Protein AF-A0A2M6YVB2-F1 (afdb_monomer_lite)

Sequence (235 aa):
MTTPPFSLNIFKQLEIFQDIKRLDKQFDLMLIDWKNGAYKKQGLANGVNINYPTWEIEKKILLWTSRHHKHLGSPITTSHLYIGNADFLKDVHVSQTELAFTGSENILKNLVARGLATWDKGALITQQGLAYGLIIDVLYKLEKDGSIKKGKTKYRDEKLTKKRFTFIGYEFIYCTGLLVIFLSLLLLGFSVYKSLDLKINFPFWFLYIRYAVAAVSFLPVVLFGIGTCLIKSKK

Foldseek 3Di:
DPPQPDDDDPVRLVVLVVVLVVLVVVLVVQQVVCVVPVCVPPPPPPQDLSQHDLVVLLLLVLLLVLVPDDQQPHFDAVVLLDLPNVVSCVSSVHHSVNCSNNPSVNNQVVCVVVVQAPDDNHTRGDPNSSSSSVSSVVVVVVVPPCVPPPPPPCVPVVVPPPPPPPPPVVVVVVVLVVVVVVVVVVVVVVVVVVVVVPDDDDPPVVVVVVVVVVCNVCVVVVVVVVVVVVVVVVD

Radius of gyration: 31.16 Å; chains: 1; bounding box: 59×39×94 Å

Structure (mmCIF, N/CA/C/O backbone):
data_AF-A0A2M6YVB2-F1
#
_entry.id   AF-A0A2M6YVB2-F1
#
loop_
_atom_site.group_PDB
_atom_site.id
_atom_site.type_symbol
_atom_site.label_atom_id
_atom_site.label_alt_id
_atom_site.label_comp_id
_atom_site.label_asym_id
_atom_site.label_entity_id
_atom_site.label_seq_id
_atom_site.pdbx_PDB_ins_code
_atom_site.Cartn_x
_atom_site.Cartn_y
_atom_site.Cartn_z
_atom_site.occupancy
_atom_site.B_iso_or_equiv
_atom_site.auth_seq_id
_atom_site.auth_comp_id
_atom_site.auth_asym_id
_atom_site.auth_atom_id
_atom_site.pdbx_PDB_model_num
ATOM 1 N N . MET A 1 1 ? -14.124 12.559 -18.249 1.00 36.84 1 MET A N 1
ATOM 2 C CA . MET A 1 1 ? -13.537 11.408 -17.533 1.00 36.84 1 MET A CA 1
ATOM 3 C C . MET A 1 1 ? -13.913 10.166 -18.316 1.00 36.84 1 MET A C 1
ATOM 5 O O . MET A 1 1 ? -15.094 9.858 -18.379 1.00 36.84 1 MET A O 1
ATOM 9 N N . THR A 1 2 ? -12.954 9.533 -18.988 1.00 33.81 2 THR A N 1
ATOM 10 C CA . THR A 1 2 ? -13.147 8.221 -19.615 1.00 33.81 2 THR A CA 1
ATOM 11 C C . THR A 1 2 ? -13.327 7.200 -18.501 1.00 33.81 2 THR A C 1
ATOM 13 O O . THR A 1 2 ? -12.509 7.120 -17.585 1.00 33.81 2 THR A O 1
ATOM 16 N N . THR A 1 3 ? -14.457 6.508 -18.519 1.00 44.41 3 THR A N 1
ATOM 17 C CA . THR A 1 3 ? -14.796 5.430 -17.595 1.00 44.41 3 THR A CA 1
ATOM 18 C C . THR A 1 3 ? -13.657 4.405 -17.582 1.00 44.41 3 THR A C 1
ATOM 20 O O . THR A 1 3 ? -13.179 4.042 -18.660 1.00 44.41 3 THR A O 1
ATOM 23 N N . PRO A 1 4 ? -13.199 3.933 -16.407 1.00 51.19 4 PRO A N 1
ATOM 24 C CA . PRO A 1 4 ? -12.259 2.820 -16.358 1.00 51.19 4 PRO A CA 1
ATOM 25 C C . PRO A 1 4 ? -12.802 1.625 -17.153 1.00 51.19 4 PRO A C 1
ATOM 27 O O . PRO A 1 4 ? -14.022 1.468 -17.256 1.00 51.19 4 PRO A O 1
ATOM 30 N N . PRO A 1 5 ? -11.930 0.760 -17.701 1.00 50.22 5 PRO A N 1
ATOM 31 C CA . PRO A 1 5 ? -12.324 -0.248 -18.686 1.00 50.22 5 PRO A CA 1
ATOM 32 C C . PRO A 1 5 ? -13.204 -1.369 -18.104 1.00 50.22 5 PRO A C 1
ATOM 34 O O . PRO A 1 5 ? -13.614 -2.271 -18.827 1.00 50.22 5 PRO A O 1
ATOM 37 N N . PHE A 1 6 ? -13.503 -1.325 -16.804 1.00 65.75 6 PHE A N 1
ATOM 38 C CA . PHE A 1 6 ? -14.410 -2.232 -16.115 1.00 65.75 6 PHE A CA 1
ATOM 39 C C . PHE A 1 6 ? -15.106 -1.503 -14.955 1.00 65.75 6 PHE A C 1
ATOM 41 O O . PHE A 1 6 ? -14.507 -0.671 -14.269 1.00 65.75 6 PHE A O 1
ATOM 48 N N . SER A 1 7 ? -16.378 -1.826 -14.719 1.00 71.44 7 SER A N 1
ATOM 49 C CA . SER A 1 7 ? -17.133 -1.349 -13.561 1.00 71.44 7 SER A CA 1
ATOM 50 C C . SER A 1 7 ? -16.977 -2.329 -12.395 1.00 71.44 7 SER A C 1
ATOM 52 O O . SER A 1 7 ? -17.149 -3.538 -12.539 1.00 71.44 7 SER A O 1
ATOM 54 N N . LEU A 1 8 ? -16.625 -1.816 -11.216 1.00 80.31 8 LEU A N 1
ATOM 55 C CA . LEU A 1 8 ? -16.608 -2.604 -9.983 1.00 80.31 8 LEU A CA 1
ATOM 56 C C . LEU A 1 8 ? -17.972 -2.497 -9.307 1.00 80.31 8 LEU A C 1
ATOM 58 O O . LEU A 1 8 ? -18.477 -1.389 -9.122 1.00 80.31 8 LEU A O 1
ATOM 62 N N . ASN A 1 9 ? -18.545 -3.623 -8.881 1.00 87.94 9 ASN A N 1
ATOM 63 C CA . ASN A 1 9 ? -19.745 -3.588 -8.048 1.00 87.94 9 ASN A CA 1
ATOM 64 C C . ASN A 1 9 ? -19.433 -2.978 -6.665 1.00 87.94 9 ASN A C 1
ATOM 66 O O . ASN A 1 9 ? -18.291 -3.006 -6.202 1.00 87.94 9 ASN A O 1
ATOM 70 N N . ILE A 1 10 ? -20.447 -2.430 -5.992 1.00 85.56 10 ILE A N 1
ATOM 71 C CA . ILE A 1 10 ? -20.258 -1.696 -4.730 1.00 85.56 10 ILE A CA 1
ATOM 72 C C . ILE A 1 10 ? -19.621 -2.548 -3.622 1.00 85.56 10 ILE A C 1
ATOM 74 O O . ILE A 1 10 ? -18.799 -2.051 -2.856 1.00 85.56 10 ILE A O 1
ATOM 78 N N . PHE A 1 11 ? -19.933 -3.845 -3.568 1.00 88.00 11 PHE A N 1
ATOM 79 C CA . PHE A 1 11 ? -19.354 -4.761 -2.585 1.00 88.00 11 PHE A CA 1
ATOM 80 C C . PHE A 1 11 ? -17.854 -4.952 -2.802 1.00 88.00 11 PHE A C 1
ATOM 82 O O . PHE A 1 11 ? -17.084 -4.893 -1.846 1.00 88.00 11 PHE A O 1
ATOM 89 N N . LYS A 1 12 ? -17.420 -5.091 -4.057 1.00 88.50 12 LYS A N 1
ATOM 90 C CA . LYS A 1 12 ? -16.007 -5.223 -4.405 1.00 88.50 12 LYS A CA 1
ATOM 91 C C . LYS A 1 12 ? -15.249 -3.928 -4.143 1.00 88.50 12 LYS A C 1
ATOM 93 O O . LYS A 1 12 ? -14.122 -3.973 -3.660 1.00 88.50 12 LYS A O 1
ATOM 98 N N . GLN A 1 13 ? -15.872 -2.777 -4.399 1.00 87.12 13 GLN A N 1
ATOM 99 C CA . GLN A 1 13 ? -15.296 -1.482 -4.031 1.00 87.12 13 GLN A CA 1
ATOM 100 C C . GLN A 1 13 ? -15.087 -1.372 -2.511 1.00 87.12 13 GLN A C 1
ATOM 102 O O . GLN A 1 13 ? -14.023 -0.941 -2.073 1.00 87.12 13 GLN A O 1
ATOM 107 N N . LEU A 1 14 ? -16.069 -1.800 -1.707 1.00 85.69 14 LEU A N 1
ATOM 108 C CA . LEU A 1 14 ? -15.978 -1.810 -0.242 1.00 85.69 14 LEU A CA 1
ATOM 109 C C . LEU A 1 14 ? -14.898 -2.767 0.275 1.00 85.69 14 LEU A C 1
ATOM 111 O O . LEU A 1 14 ? -14.157 -2.399 1.184 1.00 85.69 14 LEU A O 1
ATOM 115 N N . GLU A 1 15 ? -14.789 -3.961 -0.304 1.00 90.69 15 GLU A N 1
ATOM 116 C CA . GLU A 1 15 ? -13.751 -4.944 0.029 1.00 90.69 15 GLU A CA 1
ATOM 117 C C . GLU A 1 15 ? -12.350 -4.362 -0.207 1.00 90.69 15 GLU A C 1
ATOM 119 O O . GLU A 1 15 ? -11.524 -4.322 0.706 1.00 90.69 15 GLU A O 1
ATOM 124 N N . ILE A 1 16 ? -12.113 -3.819 -1.405 1.00 93.12 16 ILE A N 1
ATOM 125 C CA . ILE A 1 16 ? -10.841 -3.186 -1.772 1.00 93.12 16 ILE A CA 1
ATOM 126 C C . ILE A 1 16 ? -10.553 -1.990 -0.860 1.00 93.12 16 ILE A C 1
ATOM 128 O O . ILE A 1 16 ? -9.430 -1.823 -0.388 1.00 93.12 16 ILE A O 1
ATOM 132 N N . PHE A 1 17 ? -11.561 -1.169 -0.559 1.00 91.75 17 PHE A N 1
ATOM 133 C CA . PHE A 1 17 ? -11.415 -0.040 0.356 1.00 91.75 17 PHE A CA 1
ATOM 134 C C .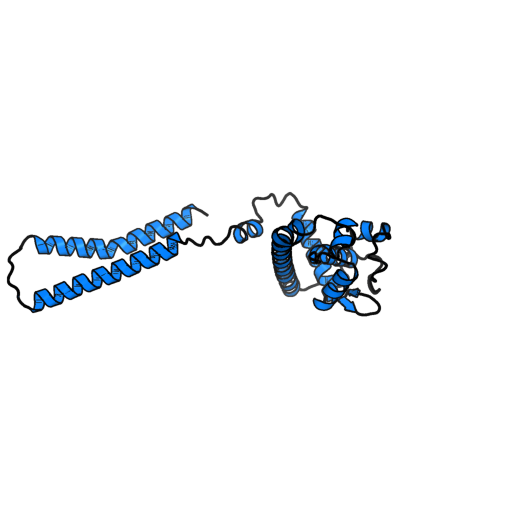 PHE A 1 17 ? -10.980 -0.479 1.762 1.00 91.75 17 PHE A C 1
ATOM 136 O O . PHE A 1 17 ? -10.063 0.112 2.339 1.00 91.75 17 PHE A O 1
ATOM 143 N N . GLN A 1 18 ? -11.617 -1.510 2.323 1.00 91.12 18 GLN A N 1
ATOM 144 C CA . GLN A 1 18 ? -11.243 -2.050 3.631 1.00 91.12 18 GLN A CA 1
ATOM 145 C C . GLN A 1 18 ? -9.812 -2.584 3.622 1.00 91.12 18 GLN A C 1
ATOM 147 O O . GLN A 1 18 ? -9.067 -2.348 4.577 1.00 91.12 18 GLN A O 1
ATOM 152 N N . ASP A 1 19 ? -9.415 -3.249 2.539 1.00 93.56 19 ASP A N 1
ATOM 153 C CA . ASP A 1 19 ? -8.070 -3.784 2.411 1.00 93.56 19 ASP A CA 1
ATOM 154 C C . ASP A 1 19 ? -7.014 -2.679 2.288 1.00 93.56 19 ASP A C 1
ATOM 156 O O . ASP A 1 19 ? -6.028 -2.692 3.022 1.00 93.56 19 ASP A O 1
ATOM 160 N N . ILE A 1 20 ? -7.264 -1.640 1.483 1.00 92.38 20 ILE A N 1
ATOM 161 C CA . ILE A 1 20 ? -6.406 -0.445 1.420 1.00 92.38 20 ILE A CA 1
ATOM 162 C C . ILE A 1 20 ? -6.235 0.164 2.817 1.00 92.38 20 ILE A C 1
ATOM 164 O O . ILE A 1 20 ? -5.114 0.457 3.227 1.00 92.38 20 ILE A O 1
ATOM 168 N N . LYS A 1 21 ? -7.315 0.295 3.601 1.00 89.81 21 LYS A N 1
ATOM 169 C CA . LYS A 1 21 ? -7.232 0.818 4.977 1.00 89.81 21 LYS A CA 1
ATOM 170 C C . LYS A 1 21 ? -6.436 -0.084 5.916 1.00 89.81 21 LYS A C 1
ATOM 172 O O . LYS A 1 21 ? -5.752 0.419 6.809 1.00 89.81 21 LYS A O 1
ATOM 177 N N . ARG A 1 22 ? -6.520 -1.402 5.742 1.00 91.56 22 ARG A N 1
ATOM 178 C CA . ARG A 1 22 ? -5.706 -2.364 6.492 1.00 91.56 22 ARG A CA 1
ATOM 179 C C . ARG A 1 22 ? -4.225 -2.200 6.150 1.00 91.56 22 ARG A C 1
ATOM 181 O O . ARG A 1 22 ? -3.410 -2.151 7.070 1.00 91.56 22 ARG A O 1
ATOM 188 N N . LEU A 1 23 ? -3.897 -2.075 4.866 1.00 92.12 23 LEU A N 1
ATOM 189 C CA . LEU A 1 23 ? -2.532 -1.888 4.375 1.00 92.12 23 LEU A CA 1
ATOM 190 C C . LEU A 1 23 ? -1.939 -0.542 4.803 1.00 92.12 23 LEU A C 1
ATOM 192 O O . LEU A 1 23 ? -0.809 -0.516 5.280 1.00 92.12 23 LEU A O 1
ATOM 196 N N . ASP A 1 24 ? -2.715 0.543 4.749 1.00 88.44 24 ASP A N 1
ATOM 197 C CA . ASP A 1 24 ? -2.303 1.854 5.269 1.00 88.44 24 ASP A CA 1
ATOM 198 C C . ASP A 1 24 ? -1.949 1.768 6.761 1.00 88.44 24 ASP A C 1
ATOM 200 O O . ASP A 1 24 ? -0.897 2.239 7.184 1.00 88.44 24 ASP A O 1
ATOM 204 N N . LYS A 1 25 ? -2.776 1.086 7.565 1.00 86.88 25 LYS A N 1
ATOM 205 C CA . LYS A 1 25 ? -2.489 0.890 8.992 1.00 86.88 25 LYS A CA 1
ATOM 206 C C . LYS A 1 25 ? -1.209 0.078 9.217 1.00 86.88 25 LYS A C 1
ATOM 208 O O . LYS A 1 25 ? -0.455 0.378 10.139 1.00 86.88 25 LYS A O 1
ATOM 213 N N . GLN A 1 26 ? -0.982 -0.972 8.428 1.00 86.75 26 GLN A N 1
ATOM 214 C CA . GLN A 1 26 ? 0.246 -1.767 8.515 1.00 86.75 26 GLN A CA 1
ATOM 215 C C . GLN A 1 26 ? 1.472 -0.929 8.147 1.00 86.75 26 GLN A C 1
ATOM 217 O O . GLN A 1 26 ? 2.462 -0.958 8.873 1.00 86.75 26 GLN A O 1
ATOM 222 N N . PHE A 1 27 ? 1.380 -0.143 7.074 1.00 87.94 27 PHE A N 1
ATOM 223 C CA . PHE A 1 27 ? 2.422 0.789 6.660 1.00 87.94 27 PHE A CA 1
ATOM 224 C C . PHE A 1 27 ? 2.753 1.799 7.762 1.00 87.94 27 PHE A C 1
ATOM 226 O O . PHE A 1 27 ? 3.924 1.959 8.096 1.00 87.94 27 PHE A O 1
ATOM 233 N N . ASP A 1 28 ? 1.743 2.416 8.382 1.00 84.06 28 ASP A N 1
ATOM 234 C CA . ASP A 1 28 ? 1.939 3.386 9.465 1.00 84.06 28 ASP A CA 1
ATOM 235 C C . ASP A 1 28 ? 2.687 2.766 10.657 1.00 84.06 28 ASP A C 1
ATOM 237 O O . ASP A 1 28 ? 3.607 3.378 11.203 1.00 84.06 28 ASP A O 1
ATOM 241 N N . LEU A 1 29 ? 2.334 1.534 11.041 1.00 83.31 29 LEU A N 1
ATOM 242 C CA . LEU A 1 29 ? 3.022 0.803 12.109 1.00 83.31 29 LEU A CA 1
ATOM 243 C C . LEU A 1 29 ? 4.479 0.505 11.739 1.00 83.31 29 LEU A C 1
ATOM 245 O O . LEU A 1 29 ? 5.379 0.821 12.515 1.00 83.31 29 LEU A O 1
ATOM 249 N N . MET A 1 30 ? 4.724 -0.014 10.533 1.00 81.25 30 MET A N 1
ATOM 250 C CA . MET A 1 30 ? 6.085 -0.288 10.063 1.00 81.25 30 MET A CA 1
ATOM 251 C C . MET A 1 30 ? 6.927 0.989 9.971 1.00 81.25 30 MET A C 1
ATOM 253 O O . MET A 1 30 ? 8.117 0.965 10.268 1.00 81.25 30 MET A O 1
ATOM 257 N N . LEU A 1 31 ? 6.323 2.116 9.589 1.00 81.25 31 LEU A N 1
ATOM 258 C CA . LEU A 1 31 ? 7.003 3.405 9.521 1.00 81.25 31 LEU A CA 1
ATOM 259 C C . LEU A 1 31 ? 7.390 3.915 10.916 1.00 81.25 31 LEU A C 1
ATOM 261 O O . LEU A 1 31 ? 8.474 4.475 11.082 1.00 81.25 31 LEU A O 1
ATOM 265 N N . ILE A 1 32 ? 6.529 3.725 11.921 1.00 80.25 32 ILE A N 1
ATOM 266 C CA . ILE A 1 32 ? 6.836 4.040 13.324 1.00 80.25 32 ILE A CA 1
ATOM 267 C C . ILE A 1 32 ? 8.012 3.186 13.806 1.00 80.25 32 ILE A C 1
ATOM 269 O O . ILE A 1 32 ? 8.976 3.729 14.350 1.00 80.25 32 ILE A O 1
ATOM 273 N N . ASP A 1 33 ? 7.964 1.877 13.565 1.00 75.06 33 ASP A N 1
ATOM 274 C CA . ASP A 1 33 ? 9.019 0.946 13.971 1.00 75.06 33 ASP A CA 1
ATOM 275 C C . ASP A 1 33 ? 10.350 1.268 13.279 1.00 75.06 33 ASP A C 1
ATOM 277 O O . ASP A 1 33 ? 11.396 1.335 13.928 1.00 75.06 33 ASP A O 1
ATOM 281 N N . TRP A 1 34 ? 10.310 1.579 11.981 1.00 74.44 34 TRP A N 1
ATOM 282 C CA . TRP A 1 34 ? 11.474 2.001 11.203 1.00 74.44 34 TRP A CA 1
ATOM 283 C C . TRP A 1 34 ? 12.096 3.295 11.749 1.00 74.44 34 TRP A C 1
ATOM 285 O O . TRP A 1 34 ? 13.309 3.354 11.973 1.00 74.44 34 TRP A O 1
ATOM 295 N N . LYS A 1 35 ? 11.277 4.315 12.044 1.00 73.25 35 LYS A N 1
ATOM 296 C CA . LYS A 1 35 ? 11.743 5.583 12.635 1.00 73.25 35 LYS A CA 1
ATOM 297 C C . LYS A 1 35 ? 12.357 5.379 14.021 1.00 73.25 35 LYS A C 1
ATOM 299 O O . LYS A 1 35 ? 13.349 6.027 14.352 1.00 73.25 35 LYS A O 1
ATOM 304 N N . ASN A 1 36 ? 11.786 4.482 14.822 1.00 70.88 36 ASN A N 1
ATOM 305 C CA . ASN A 1 36 ? 12.237 4.226 16.187 1.00 70.88 36 ASN A CA 1
ATOM 306 C C . ASN A 1 36 ? 13.488 3.333 16.254 1.00 70.88 36 ASN A C 1
ATOM 308 O O . ASN A 1 36 ? 14.312 3.525 17.150 1.00 70.88 36 ASN A O 1
ATOM 312 N N . GLY A 1 37 ? 13.640 2.375 15.333 1.00 64.56 37 GLY A N 1
ATOM 313 C CA . GLY A 1 37 ? 14.688 1.350 15.373 1.00 64.56 37 GLY A CA 1
ATOM 314 C C . GLY A 1 37 ? 15.812 1.514 14.344 1.00 64.56 37 GLY A C 1
ATOM 315 O O . GLY A 1 37 ? 16.984 1.429 14.711 1.00 64.56 37 GLY A O 1
ATOM 316 N N . ALA A 1 38 ? 15.478 1.745 13.071 1.00 55.53 38 ALA A N 1
ATOM 317 C CA . ALA A 1 38 ? 16.438 1.723 11.962 1.00 55.53 38 ALA A CA 1
ATOM 318 C C . ALA A 1 38 ? 17.139 3.076 11.762 1.00 55.53 38 ALA A C 1
ATOM 320 O O . ALA A 1 38 ? 18.359 3.129 11.611 1.00 55.53 38 ALA A O 1
ATOM 321 N N . TYR A 1 39 ? 16.392 4.182 11.862 1.00 55.12 39 TYR A N 1
ATOM 322 C CA . TYR A 1 39 ? 16.938 5.529 11.641 1.00 55.12 39 TYR A CA 1
ATOM 323 C C . TYR A 1 39 ? 17.981 5.941 12.696 1.00 55.12 39 TYR A C 1
ATOM 325 O O . TYR A 1 39 ? 18.934 6.653 12.393 1.00 55.12 39 TYR A O 1
ATOM 333 N N . LYS A 1 40 ? 17.836 5.460 13.940 1.00 51.09 40 LYS A N 1
ATOM 334 C CA . LYS A 1 40 ? 18.743 5.792 15.054 1.00 51.09 40 LYS A CA 1
ATOM 335 C C . LYS A 1 40 ? 20.067 5.022 15.053 1.00 51.09 40 LYS A C 1
ATOM 337 O O . LYS A 1 40 ? 21.005 5.484 15.692 1.00 51.09 40 LYS A O 1
ATOM 342 N N . LYS A 1 41 ? 20.153 3.856 14.399 1.00 53.22 41 LYS A N 1
ATOM 343 C CA . LYS A 1 41 ? 21.312 2.951 14.536 1.00 53.22 41 LYS A CA 1
ATOM 344 C C . LYS A 1 41 ? 22.349 3.040 13.414 1.00 53.22 41 LYS A C 1
ATOM 346 O O . LYS A 1 41 ? 23.465 2.592 13.636 1.00 53.22 41 LYS A O 1
ATOM 351 N N . GLN A 1 42 ? 22.012 3.576 12.239 1.00 50.19 42 GLN A N 1
ATOM 352 C CA . GLN A 1 42 ? 22.875 3.439 11.051 1.00 50.19 42 GLN A CA 1
ATOM 353 C C . GLN A 1 42 ? 23.260 4.738 10.337 1.00 50.19 42 GLN A C 1
ATOM 355 O O . GLN A 1 42 ? 23.876 4.659 9.282 1.00 50.19 42 GLN A O 1
ATOM 360 N N . GLY A 1 43 ? 22.949 5.911 10.907 1.00 52.66 43 GLY A N 1
ATOM 361 C CA . GLY A 1 43 ? 23.509 7.202 10.484 1.00 52.66 43 GLY A CA 1
ATOM 362 C C . GLY A 1 43 ? 23.763 7.342 8.979 1.00 52.66 43 GLY A C 1
ATOM 363 O O . GLY A 1 43 ? 24.913 7.463 8.602 1.00 52.66 43 GLY A O 1
ATOM 364 N N . LEU A 1 44 ? 22.716 7.267 8.144 1.00 53.56 44 LEU A N 1
ATOM 365 C CA . LEU A 1 44 ? 22.683 7.644 6.713 1.00 53.56 44 LEU A CA 1
ATOM 366 C C . LEU A 1 44 ? 23.924 7.313 5.844 1.00 53.56 44 LEU A C 1
ATOM 368 O O . LEU A 1 44 ? 24.178 7.988 4.849 1.00 53.56 44 LEU A O 1
ATOM 372 N N . ALA A 1 45 ?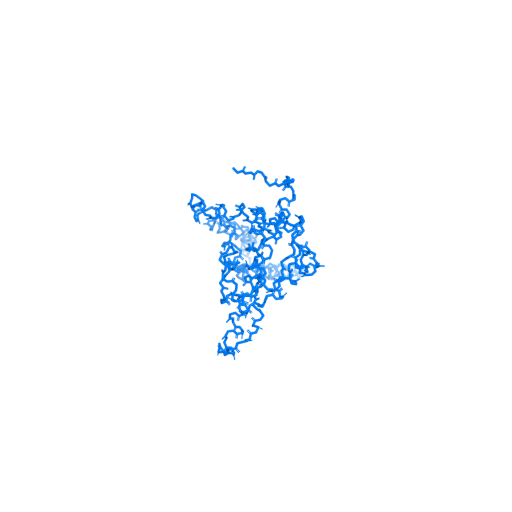 24.690 6.272 6.168 1.00 42.00 45 ALA A N 1
ATOM 373 C CA . ALA A 1 45 ? 25.887 5.926 5.417 1.00 42.00 45 ALA A CA 1
ATOM 374 C C . ALA A 1 45 ? 25.507 5.068 4.201 1.00 42.00 45 ALA A C 1
ATOM 376 O O . ALA A 1 45 ? 25.286 3.871 4.318 1.00 42.00 45 ALA A O 1
ATOM 377 N N . ASN A 1 46 ? 25.398 5.730 3.048 1.00 42.62 46 ASN A N 1
ATOM 378 C CA . ASN A 1 46 ? 25.661 5.237 1.692 1.00 42.62 46 ASN A CA 1
ATOM 379 C C . ASN A 1 46 ? 25.220 3.794 1.356 1.00 42.62 46 ASN A C 1
ATOM 381 O O . ASN A 1 46 ? 25.920 2.826 1.634 1.00 42.62 46 ASN A O 1
ATOM 385 N N . GLY A 1 47 ? 24.109 3.670 0.620 1.00 48.03 47 GLY A N 1
ATOM 386 C 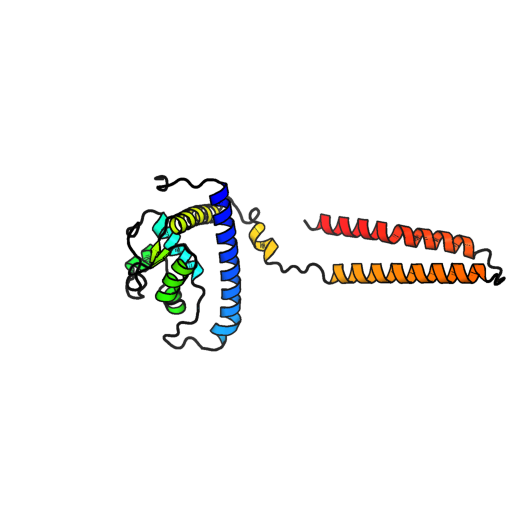CA . GLY A 1 47 ? 23.793 2.465 -0.166 1.00 48.03 47 GLY A CA 1
ATOM 387 C C . GLY A 1 47 ? 23.019 1.354 0.548 1.00 48.03 47 GLY A C 1
ATOM 388 O O . GLY A 1 47 ? 22.886 0.262 0.002 1.00 48.03 47 GLY A O 1
ATOM 389 N N . VAL A 1 48 ? 22.486 1.605 1.743 1.00 50.03 48 VAL A N 1
ATOM 390 C CA . VAL A 1 48 ? 21.771 0.578 2.510 1.00 50.03 48 VAL A CA 1
ATOM 391 C C . VAL A 1 48 ? 20.311 0.488 2.056 1.00 50.03 48 VAL A C 1
ATOM 393 O O . VAL A 1 48 ? 19.563 1.460 2.121 1.00 50.03 48 VAL A O 1
ATOM 396 N N . ASN A 1 49 ? 19.890 -0.701 1.624 1.00 52.06 49 ASN A N 1
ATOM 397 C CA . ASN A 1 49 ? 18.482 -1.073 1.494 1.00 52.06 49 ASN A CA 1
ATOM 398 C C . ASN A 1 49 ? 17.884 -1.188 2.910 1.00 52.06 49 ASN A C 1
ATOM 400 O O . ASN A 1 49 ? 17.904 -2.256 3.523 1.00 52.06 49 ASN A O 1
ATOM 404 N N . ILE A 1 50 ? 17.445 -0.065 3.486 1.00 60.25 50 ILE A N 1
ATOM 405 C CA . ILE A 1 50 ? 16.956 0.000 4.873 1.00 60.25 50 ILE A CA 1
ATOM 406 C C . ILE A 1 50 ? 15.474 -0.383 4.922 1.00 60.25 50 ILE A C 1
ATOM 408 O O . ILE A 1 50 ? 14.679 0.465 5.304 1.00 60.25 50 ILE A O 1
ATOM 412 N N . ASN A 1 51 ? 15.106 -1.613 4.533 1.00 67.62 51 ASN A N 1
ATOM 413 C CA . ASN A 1 51 ? 13.767 -2.240 4.640 1.00 67.62 51 ASN A CA 1
ATOM 414 C C . ASN A 1 51 ? 12.587 -1.249 4.791 1.00 67.62 51 ASN A C 1
ATOM 416 O O . ASN A 1 51 ? 11.790 -1.346 5.732 1.00 67.62 51 ASN A O 1
ATOM 420 N N . TYR A 1 52 ? 12.536 -0.228 3.930 1.00 76.38 52 TYR A N 1
ATOM 421 C CA . TYR A 1 52 ? 11.582 0.855 4.092 1.00 76.38 52 TYR A CA 1
ATOM 422 C C . TYR A 1 52 ? 10.239 0.342 3.582 1.00 76.38 52 TYR A C 1
ATOM 424 O O . TYR A 1 52 ? 10.205 -0.357 2.565 1.00 76.38 52 TYR A O 1
ATOM 432 N N . PRO A 1 53 ? 9.124 0.643 4.263 1.00 84.25 53 PRO A N 1
ATOM 433 C CA . PRO A 1 53 ? 7.833 0.127 3.842 1.00 84.25 53 PRO A CA 1
ATOM 434 C C . PRO A 1 53 ? 7.495 0.557 2.403 1.00 84.25 53 PRO A C 1
ATOM 436 O O . PRO A 1 53 ? 7.472 1.739 2.074 1.00 84.25 53 PRO A O 1
ATOM 439 N N . THR A 1 54 ? 7.198 -0.408 1.534 1.00 91.19 54 THR A N 1
ATOM 440 C CA . THR A 1 54 ? 7.003 -0.195 0.086 1.00 91.19 54 THR A CA 1
ATOM 441 C C . THR A 1 54 ? 5.630 0.369 -0.283 1.00 91.19 54 THR A C 1
ATOM 443 O O . THR A 1 54 ? 5.462 0.906 -1.378 1.00 91.19 54 THR A O 1
ATOM 446 N N . TRP A 1 55 ? 4.638 0.245 0.608 1.00 93.44 55 TRP A N 1
ATOM 447 C CA . TRP A 1 55 ? 3.217 0.405 0.270 1.00 93.44 55 TRP A CA 1
ATOM 448 C C . TRP A 1 55 ? 2.865 1.771 -0.335 1.00 93.44 55 TRP A C 1
ATOM 450 O O . TRP A 1 55 ? 2.050 1.844 -1.250 1.00 93.44 55 TRP A O 1
ATOM 460 N N . GLU A 1 56 ? 3.495 2.857 0.116 1.00 88.81 56 GLU A N 1
ATOM 461 C CA . GLU A 1 56 ? 3.233 4.184 -0.453 1.00 88.81 56 GLU A CA 1
ATOM 462 C C . GLU A 1 56 ? 3.652 4.270 -1.929 1.00 88.81 56 GLU A C 1
ATOM 464 O O . GLU A 1 56 ? 2.931 4.832 -2.752 1.00 88.81 56 GLU A O 1
ATOM 469 N N . ILE A 1 57 ? 4.778 3.649 -2.291 1.00 90.19 57 ILE A N 1
ATOM 470 C CA . ILE A 1 57 ? 5.247 3.590 -3.680 1.00 90.19 57 ILE A CA 1
ATOM 471 C C . ILE A 1 57 ? 4.368 2.641 -4.502 1.00 90.19 57 ILE A C 1
ATOM 473 O O . ILE A 1 57 ? 4.006 2.962 -5.633 1.00 90.19 57 ILE A O 1
ATOM 477 N N . GLU A 1 58 ? 3.955 1.511 -3.923 1.00 94.44 58 GLU A N 1
ATOM 478 C CA . GLU A 1 58 ? 3.000 0.593 -4.555 1.00 94.44 58 GLU A CA 1
ATOM 479 C C . GLU A 1 58 ? 1.692 1.315 -4.924 1.00 94.44 58 GLU A C 1
ATOM 481 O O . GLU A 1 58 ? 1.245 1.223 -6.067 1.00 94.44 58 GLU A O 1
ATOM 486 N N . LYS A 1 59 ? 1.113 2.110 -4.009 1.00 92.56 59 LYS A N 1
ATOM 487 C CA . LYS A 1 59 ? -0.097 2.909 -4.280 1.00 92.56 59 LYS A CA 1
ATOM 488 C C . LYS A 1 59 ? 0.090 3.876 -5.441 1.00 92.56 59 LYS A C 1
ATOM 490 O O . LYS A 1 59 ? -0.802 3.991 -6.281 1.00 92.56 59 LYS A O 1
ATOM 495 N N . LYS A 1 60 ? 1.237 4.556 -5.502 1.00 89.75 60 LYS A N 1
ATOM 496 C CA . LYS A 1 60 ? 1.570 5.481 -6.590 1.00 89.75 60 LYS A CA 1
ATOM 497 C C . LYS A 1 60 ? 1.628 4.760 -7.941 1.00 89.75 60 LYS A C 1
ATOM 499 O O . LYS A 1 60 ? 1.023 5.235 -8.899 1.00 89.75 60 LYS A O 1
ATOM 504 N N . ILE A 1 61 ? 2.262 3.585 -7.999 1.00 91.06 61 ILE A N 1
ATOM 505 C CA . ILE A 1 61 ? 2.322 2.745 -9.208 1.00 91.06 61 ILE A CA 1
ATOM 506 C C . ILE A 1 61 ? 0.918 2.298 -9.637 1.00 91.06 61 ILE A C 1
ATOM 508 O O . ILE A 1 61 ? 0.566 2.418 -10.811 1.00 91.06 61 ILE A O 1
ATOM 512 N N . LEU A 1 62 ? 0.094 1.813 -8.703 1.00 92.19 62 LEU A N 1
ATOM 513 C CA . LEU A 1 62 ? -1.270 1.349 -8.992 1.00 92.19 62 LEU A CA 1
ATOM 514 C C . LEU A 1 62 ? -2.161 2.493 -9.488 1.00 92.19 62 LEU A C 1
ATOM 516 O O . LEU A 1 62 ? -2.861 2.343 -10.490 1.00 92.19 62 LEU A O 1
ATOM 520 N N . LEU A 1 63 ? -2.098 3.652 -8.824 1.00 88.94 63 LEU A N 1
ATOM 521 C CA . LEU A 1 63 ? -2.812 4.863 -9.222 1.00 88.94 63 LEU A CA 1
ATOM 522 C C . LEU A 1 63 ? -2.411 5.290 -10.635 1.00 88.94 63 LEU A C 1
ATOM 524 O O . LEU A 1 63 ? -3.276 5.471 -11.493 1.00 88.94 63 LEU A O 1
ATOM 528 N N . TRP A 1 64 ? -1.107 5.412 -10.881 1.00 87.19 64 TRP A N 1
ATOM 529 C CA . TRP A 1 64 ? -0.557 5.790 -12.178 1.00 87.19 64 TRP A CA 1
ATOM 530 C C . TRP A 1 64 ? -1.010 4.827 -13.283 1.00 87.19 64 TRP A C 1
ATOM 532 O O . TRP A 1 64 ? -1.552 5.261 -14.298 1.00 87.19 64 TRP A O 1
ATOM 542 N N . THR A 1 65 ? -0.909 3.518 -13.043 1.00 87.94 65 THR A N 1
ATOM 543 C CA . THR A 1 65 ? -1.326 2.492 -14.013 1.00 87.94 65 THR A CA 1
ATOM 544 C C . THR A 1 65 ? -2.831 2.563 -14.300 1.00 87.94 65 THR A C 1
ATOM 546 O O . THR A 1 65 ? -3.252 2.492 -15.454 1.00 87.94 65 THR A O 1
ATOM 549 N N . SER A 1 66 ? -3.660 2.761 -13.267 1.00 85.12 66 SER A N 1
ATOM 550 C CA . SER A 1 66 ? -5.124 2.819 -13.403 1.00 85.12 66 SER A CA 1
ATOM 551 C C . SER A 1 66 ? -5.638 4.042 -14.166 1.00 85.12 66 SER A C 1
ATOM 553 O O . SER A 1 66 ? -6.713 3.986 -14.756 1.00 85.12 66 SER A O 1
ATOM 555 N N . ARG A 1 67 ? -4.862 5.132 -14.211 1.00 81.94 67 ARG A N 1
ATOM 556 C CA . ARG A 1 67 ? -5.190 6.360 -14.954 1.00 81.94 67 ARG A CA 1
ATOM 557 C C . ARG A 1 67 ? -4.802 6.288 -16.440 1.00 81.94 67 ARG A C 1
ATOM 559 O O . ARG A 1 67 ? -4.651 7.324 -17.077 1.00 81.94 67 ARG A O 1
ATOM 566 N N . HIS A 1 68 ? -4.690 5.078 -16.992 1.00 66.00 68 HIS A N 1
ATOM 567 C CA . HIS A 1 68 ? -4.406 4.802 -18.407 1.00 66.00 68 HIS A CA 1
ATOM 568 C C . HIS A 1 68 ? -3.010 5.222 -18.894 1.00 66.00 68 HIS A C 1
ATOM 570 O O . HIS A 1 68 ? -2.843 5.610 -20.050 1.00 66.00 68 HIS A O 1
ATOM 576 N N . HIS A 1 69 ? -1.986 5.123 -18.045 1.00 63.16 69 HIS A N 1
ATOM 577 C CA . HIS A 1 69 ? -0.614 5.380 -18.483 1.00 63.16 69 HIS A CA 1
ATOM 578 C C . HIS A 1 69 ? 0.044 4.175 -19.196 1.00 63.16 69 HIS A C 1
ATOM 580 O O . HIS A 1 69 ? -0.431 3.042 -19.115 1.00 63.16 69 HIS A O 1
ATOM 586 N N . LYS A 1 70 ? 1.158 4.455 -19.902 1.00 61.72 70 LYS A N 1
ATOM 587 C CA . LYS A 1 70 ? 1.891 3.644 -20.909 1.00 61.72 70 LYS A CA 1
ATOM 588 C C . LYS A 1 70 ? 2.122 2.148 -20.622 1.00 61.72 70 LYS A C 1
ATOM 590 O O . LYS A 1 70 ? 2.426 1.428 -21.567 1.00 61.72 70 LYS A O 1
ATOM 595 N N . HIS A 1 71 ? 1.985 1.671 -19.382 1.00 62.88 71 HIS A N 1
ATOM 596 C CA . HIS A 1 71 ? 2.215 0.262 -19.027 1.00 62.88 71 HIS A CA 1
ATOM 597 C C . HIS A 1 71 ? 0.952 -0.571 -18.775 1.00 62.88 71 HIS A C 1
ATOM 599 O O . HIS A 1 71 ? 1.028 -1.660 -18.209 1.00 62.88 71 HIS A O 1
ATOM 605 N N . LEU A 1 72 ? -0.220 -0.118 -19.227 1.00 72.69 72 LEU A N 1
ATOM 606 C CA . LEU A 1 72 ? -1.399 -0.981 -19.251 1.00 72.69 72 LEU A CA 1
ATOM 607 C C . LEU A 1 72 ? -1.129 -2.195 -20.165 1.00 72.69 72 LEU A C 1
ATOM 609 O O . LEU A 1 72 ? -1.056 -2.056 -21.382 1.00 72.69 72 LEU A O 1
ATOM 613 N N . GLY A 1 73 ? -0.937 -3.375 -19.571 1.00 76.25 73 GLY A N 1
ATOM 614 C CA . GLY A 1 73 ? -0.601 -4.599 -20.305 1.00 76.25 73 GLY A CA 1
ATOM 615 C C . GLY A 1 73 ? 0.888 -4.799 -20.615 1.00 76.25 73 GLY A C 1
ATOM 616 O O . GLY A 1 73 ? 1.210 -5.710 -21.371 1.00 76.25 73 GLY A O 1
ATOM 617 N N . SER A 1 74 ? 1.802 -4.006 -20.037 1.00 86.88 74 SER A N 1
ATOM 618 C CA . SER A 1 74 ? 3.246 -4.292 -20.097 1.00 86.88 74 SER A CA 1
ATOM 619 C C . SER A 1 74 ? 3.890 -4.340 -18.705 1.00 86.88 74 SER A C 1
ATOM 621 O O . SER A 1 74 ? 3.427 -3.667 -17.782 1.00 86.88 74 SER A O 1
ATOM 623 N N . PRO A 1 75 ? 4.932 -5.170 -18.520 1.00 91.06 75 PRO A N 1
ATOM 624 C CA . PRO A 1 75 ? 5.543 -5.367 -17.214 1.00 91.06 75 PRO A CA 1
ATOM 625 C C . PRO A 1 75 ? 6.414 -4.179 -16.796 1.00 91.06 75 PRO A C 1
ATOM 627 O O . PRO A 1 75 ? 7.227 -3.667 -17.568 1.00 91.06 75 PRO A O 1
ATOM 630 N N . ILE A 1 76 ? 6.294 -3.791 -15.527 1.00 92.31 76 ILE A N 1
ATOM 631 C CA . ILE A 1 76 ? 7.159 -2.805 -14.882 1.00 92.31 76 ILE A CA 1
ATOM 632 C C . ILE A 1 76 ? 8.393 -3.532 -14.348 1.00 92.31 76 ILE A C 1
ATOM 634 O O . ILE A 1 76 ? 8.303 -4.401 -13.480 1.00 92.31 76 ILE A O 1
ATOM 638 N N . THR A 1 77 ? 9.559 -3.175 -14.866 1.00 93.38 77 THR A N 1
ATOM 639 C CA . THR A 1 77 ? 10.850 -3.773 -14.487 1.00 93.38 77 THR A CA 1
ATOM 640 C C . THR A 1 77 ? 11.651 -2.860 -13.553 1.00 93.38 77 THR A C 1
ATOM 642 O O . THR A 1 77 ? 11.363 -1.670 -13.408 1.00 93.38 77 THR A O 1
ATOM 645 N N . THR A 1 78 ? 12.711 -3.390 -12.941 1.00 91.69 78 THR A N 1
ATOM 646 C CA . THR A 1 78 ? 13.612 -2.613 -12.071 1.00 91.69 78 THR A CA 1
ATOM 647 C C . THR A 1 78 ? 14.322 -1.468 -12.799 1.00 91.69 78 THR A C 1
ATOM 649 O O . THR A 1 78 ? 14.655 -0.478 -12.158 1.00 91.69 78 THR A O 1
ATOM 652 N N . SER A 1 79 ? 14.497 -1.543 -14.125 1.00 90.44 79 SER A N 1
ATOM 653 C CA . SER A 1 79 ? 15.066 -0.450 -14.929 1.00 90.44 79 SER A CA 1
ATOM 654 C C . SER A 1 79 ? 14.122 0.749 -15.075 1.00 90.44 79 SER A C 1
ATOM 656 O O . SER A 1 79 ? 14.581 1.872 -15.280 1.00 90.44 79 SER A O 1
ATOM 658 N N . HIS A 1 80 ? 12.808 0.541 -14.943 1.00 89.38 80 HIS A N 1
ATOM 659 C CA . HIS A 1 80 ? 11.843 1.641 -14.850 1.00 89.38 80 HIS A CA 1
ATOM 660 C C . HIS A 1 80 ? 11.950 2.322 -13.480 1.00 89.38 80 HIS A C 1
ATOM 662 O O . HIS A 1 80 ? 12.009 3.543 -13.384 1.00 89.38 80 HIS A O 1
ATOM 668 N N . LEU A 1 81 ? 12.073 1.521 -12.419 1.00 85.88 81 LEU A N 1
ATOM 669 C CA . LEU A 1 81 ? 12.289 1.970 -11.044 1.00 85.88 81 LEU A CA 1
ATOM 670 C C . LEU A 1 81 ? 13.784 2.166 -10.739 1.00 85.88 81 LEU A C 1
ATOM 672 O O . LEU A 1 81 ? 14.286 1.646 -9.749 1.00 85.88 81 LEU A O 1
ATOM 676 N N . TYR A 1 82 ? 14.516 2.895 -11.577 1.00 85.44 82 TYR A N 1
ATOM 677 C CA . TYR A 1 82 ? 15.932 3.206 -11.350 1.00 85.44 82 TYR A CA 1
ATOM 678 C C . TYR A 1 82 ? 16.113 4.687 -10.998 1.00 85.44 82 TYR A C 1
ATOM 680 O O . TYR A 1 82 ? 15.453 5.543 -11.577 1.00 85.44 82 TYR A O 1
ATOM 688 N N . ILE A 1 83 ? 17.034 5.006 -10.078 1.00 79.44 83 ILE A N 1
ATOM 689 C CA . ILE A 1 83 ? 17.278 6.385 -9.603 1.00 79.44 83 ILE A CA 1
ATOM 690 C C . ILE A 1 83 ? 17.630 7.340 -10.760 1.00 79.44 83 ILE A C 1
ATOM 692 O O . ILE A 1 83 ? 17.242 8.508 -10.730 1.00 79.44 83 ILE A O 1
ATOM 696 N N . GLY A 1 84 ? 18.310 6.844 -11.799 1.00 79.75 84 GLY A N 1
ATOM 697 C CA . GLY A 1 84 ? 18.646 7.619 -12.998 1.00 79.75 84 GLY A CA 1
ATOM 698 C C . GLY A 1 84 ? 17.519 7.757 -14.030 1.00 79.75 84 GLY A C 1
ATOM 699 O O . GLY A 1 84 ? 17.703 8.469 -15.011 1.00 79.75 84 GLY A O 1
ATOM 700 N N . ASN A 1 85 ? 16.359 7.121 -13.837 1.00 84.94 85 ASN A N 1
ATOM 701 C CA . ASN A 1 85 ? 15.201 7.250 -14.729 1.00 84.94 85 ASN A CA 1
ATOM 702 C C . ASN A 1 85 ? 14.237 8.338 -14.220 1.00 84.94 85 ASN A C 1
ATOM 704 O O . ASN A 1 85 ? 13.162 8.053 -13.692 1.00 84.94 85 ASN A O 1
ATOM 708 N N . ALA A 1 86 ? 14.651 9.602 -14.335 1.00 81.88 86 ALA A N 1
ATOM 709 C CA . ALA A 1 86 ? 13.914 10.737 -13.775 1.00 81.88 86 ALA A CA 1
ATOM 710 C C . ALA A 1 86 ? 12.494 10.892 -14.351 1.00 81.88 86 ALA A C 1
ATOM 712 O O . ALA A 1 86 ? 11.585 11.290 -13.621 1.00 81.88 86 ALA A O 1
ATOM 713 N N . ASP A 1 87 ? 12.293 10.541 -15.623 1.00 83.19 87 ASP A N 1
ATOM 714 C CA . ASP A 1 87 ? 11.001 10.671 -16.301 1.00 83.19 87 ASP A CA 1
ATOM 715 C C . ASP A 1 87 ? 9.952 9.742 -15.686 1.00 83.19 87 ASP A C 1
ATOM 717 O O . ASP A 1 87 ? 8.881 10.194 -15.278 1.00 83.19 87 ASP A O 1
ATOM 721 N N . PHE A 1 88 ? 10.284 8.457 -15.517 1.00 83.00 88 PHE A N 1
ATOM 722 C CA . PHE A 1 88 ? 9.367 7.497 -14.901 1.00 83.00 88 PHE A CA 1
ATOM 723 C C . PHE A 1 88 ? 9.057 7.858 -13.441 1.00 83.00 88 PHE A C 1
ATOM 725 O O . PHE A 1 88 ? 7.908 7.805 -13.003 1.00 83.00 88 PHE A O 1
ATOM 732 N N . LEU A 1 89 ? 10.073 8.269 -12.677 1.00 80.75 89 LEU A N 1
ATOM 733 C CA . LEU A 1 89 ? 9.894 8.658 -11.276 1.00 80.75 89 LEU A CA 1
ATOM 734 C C . LEU A 1 89 ? 9.010 9.898 -11.124 1.00 80.75 89 LEU A C 1
ATOM 736 O O . LEU A 1 89 ? 8.183 9.956 -10.211 1.00 80.75 89 LEU A O 1
ATOM 740 N N . LYS A 1 90 ? 9.139 10.864 -12.037 1.00 81.56 90 LYS A N 1
ATOM 741 C CA . LYS A 1 90 ? 8.280 12.048 -12.087 1.00 81.56 90 LYS A CA 1
ATOM 742 C C . LYS A 1 90 ? 6.835 11.676 -12.409 1.00 81.56 90 LYS A C 1
ATOM 744 O O . LYS A 1 90 ? 5.937 12.170 -11.728 1.00 81.56 90 LYS A O 1
ATOM 749 N N . ASP A 1 91 ? 6.629 10.791 -13.380 1.00 80.75 91 ASP A N 1
ATOM 750 C CA . ASP A 1 91 ? 5.306 10.322 -13.801 1.00 80.75 91 ASP A CA 1
ATOM 751 C C . ASP A 1 91 ? 4.562 9.593 -12.670 1.00 80.75 91 ASP A C 1
ATOM 753 O O . ASP A 1 91 ? 3.370 9.816 -12.458 1.00 80.75 91 ASP A O 1
ATOM 757 N N . VAL A 1 92 ? 5.269 8.762 -11.900 1.00 82.94 92 VAL A N 1
ATOM 758 C CA . VAL A 1 92 ? 4.700 8.014 -10.765 1.00 82.94 92 VAL A CA 1
ATOM 759 C C . VAL A 1 92 ? 4.746 8.828 -9.458 1.00 82.94 92 VAL A C 1
ATOM 761 O O . VAL A 1 92 ? 4.243 8.390 -8.429 1.00 82.94 92 VAL A O 1
ATOM 764 N N . HIS A 1 93 ? 5.303 10.042 -9.462 1.00 84.38 93 HIS A N 1
ATOM 765 C CA . HIS A 1 93 ? 5.480 10.888 -8.272 1.00 84.38 93 HIS A CA 1
ATOM 766 C C . HIS A 1 93 ? 6.271 10.215 -7.129 1.00 84.38 93 HIS A C 1
ATOM 768 O O . HIS A 1 93 ? 5.944 10.351 -5.943 1.00 84.38 93 HIS A O 1
ATOM 774 N N . VAL A 1 94 ? 7.327 9.480 -7.476 1.00 80.88 94 VAL A N 1
ATOM 775 C CA . VAL A 1 94 ? 8.240 8.822 -6.530 1.00 80.88 94 VAL A CA 1
ATOM 776 C C . VAL A 1 94 ? 9.533 9.624 -6.451 1.00 80.88 94 VAL A C 1
ATOM 778 O O . VAL A 1 94 ? 10.136 9.944 -7.470 1.00 80.88 94 VAL A O 1
ATOM 781 N N . SER A 1 95 ? 9.981 9.956 -5.243 1.00 80.56 95 SER A N 1
ATOM 782 C CA . SER A 1 95 ? 11.278 10.608 -5.058 1.00 80.56 95 SER A CA 1
ATOM 783 C C . SER A 1 95 ? 12.425 9.598 -5.140 1.00 80.56 95 SER A C 1
ATOM 785 O O . SER A 1 95 ? 12.291 8.439 -4.744 1.00 80.56 95 SER A O 1
ATOM 787 N N . GLN A 1 96 ? 13.593 10.053 -5.601 1.00 78.88 96 GLN A N 1
ATOM 788 C CA . GLN A 1 96 ? 14.812 9.234 -5.610 1.00 78.88 96 GLN A CA 1
ATOM 789 C C . GLN A 1 96 ? 15.161 8.721 -4.206 1.00 78.88 96 GLN A C 1
ATOM 791 O O . GLN A 1 96 ? 15.591 7.582 -4.051 1.00 78.88 96 GLN A O 1
ATOM 796 N N . THR A 1 97 ? 14.908 9.539 -3.183 1.00 78.50 97 THR A N 1
ATOM 797 C CA . THR A 1 97 ? 15.111 9.199 -1.774 1.00 78.50 97 THR A CA 1
ATOM 798 C C . THR A 1 97 ? 14.206 8.054 -1.314 1.00 78.50 97 THR A C 1
ATOM 800 O O . THR A 1 97 ? 14.699 7.086 -0.740 1.00 78.50 97 THR A O 1
ATOM 803 N N . GLU A 1 98 ? 12.896 8.122 -1.588 1.00 76.06 98 GLU A N 1
ATOM 804 C CA . GLU A 1 98 ? 11.955 7.031 -1.277 1.00 76.06 98 GLU A CA 1
ATOM 805 C C . GLU A 1 98 ? 12.392 5.722 -1.949 1.00 76.06 98 GLU A C 1
ATOM 807 O O . GLU A 1 98 ? 12.410 4.664 -1.316 1.00 76.06 98 GLU A O 1
ATOM 812 N N . LEU A 1 99 ? 12.792 5.797 -3.221 1.00 81.25 99 LEU A N 1
ATOM 813 C CA . LEU A 1 99 ? 13.234 4.635 -3.984 1.00 81.25 99 LEU A CA 1
ATOM 814 C C . LEU A 1 99 ? 14.528 4.026 -3.424 1.00 81.25 99 LEU A C 1
ATOM 816 O O . LEU A 1 99 ? 14.612 2.805 -3.287 1.00 81.25 99 LEU A O 1
ATOM 820 N N . ALA A 1 100 ? 15.507 4.862 -3.065 1.00 79.31 100 ALA A N 1
ATOM 821 C CA . ALA A 1 100 ? 16.787 4.424 -2.512 1.00 79.31 100 ALA A CA 1
ATOM 822 C C . ALA A 1 100 ? 16.620 3.645 -1.198 1.00 79.31 100 ALA A C 1
ATOM 824 O O . ALA A 1 100 ? 17.284 2.631 -1.000 1.00 79.31 100 ALA A O 1
ATOM 825 N N . PHE A 1 101 ? 15.705 4.075 -0.322 1.00 77.44 101 PHE A N 1
ATOM 826 C CA . PHE A 1 101 ? 15.450 3.391 0.950 1.00 77.44 101 PHE A CA 1
ATOM 827 C C . PHE A 1 101 ? 14.674 2.082 0.806 1.00 77.44 101 PHE A C 1
ATOM 829 O O . PHE A 1 101 ? 14.830 1.175 1.623 1.00 77.44 101 PHE A O 1
ATOM 836 N N . THR A 1 102 ? 13.813 2.004 -0.203 1.00 82.31 102 THR A N 1
ATOM 837 C CA . THR A 1 102 ? 12.879 0.889 -0.373 1.00 82.31 102 THR A CA 1
ATOM 838 C C . THR A 1 102 ? 13.490 -0.259 -1.178 1.00 82.31 102 THR A C 1
ATOM 840 O O . THR A 1 102 ? 13.269 -1.432 -0.873 1.00 82.31 102 THR A O 1
ATOM 843 N N . GLY A 1 103 ? 14.254 0.076 -2.219 1.00 86.94 103 GLY A N 1
ATOM 844 C CA . GLY A 1 103 ? 14.756 -0.873 -3.205 1.00 86.94 103 GLY A CA 1
ATOM 845 C C . GLY A 1 103 ? 13.704 -1.240 -4.258 1.00 86.94 103 GLY A C 1
ATOM 846 O O . GLY A 1 103 ? 12.603 -1.701 -3.954 1.00 86.94 103 GLY A O 1
ATOM 847 N N . SER A 1 104 ? 14.065 -1.075 -5.528 1.00 90.00 104 SER A N 1
ATOM 848 C CA . SER A 1 104 ? 13.188 -1.275 -6.691 1.00 90.00 104 SER A CA 1
ATOM 849 C C . SER A 1 104 ? 12.601 -2.680 -6.770 1.00 90.00 104 SER A C 1
ATOM 851 O O . SER A 1 104 ? 11.415 -2.856 -7.032 1.00 90.00 104 SER A O 1
ATOM 853 N N . GLU A 1 105 ? 13.423 -3.693 -6.508 1.00 90.88 105 GLU A N 1
ATOM 854 C CA . GLU A 1 105 ? 13.004 -5.093 -6.550 1.00 90.88 105 GLU A CA 1
ATOM 855 C C . GLU A 1 105 ? 11.992 -5.427 -5.443 1.00 90.88 105 GLU A C 1
ATOM 857 O O . GLU A 1 105 ? 11.028 -6.148 -5.695 1.00 90.88 105 GLU A O 1
ATOM 862 N N . ASN A 1 106 ? 12.159 -4.853 -4.247 1.00 91.00 106 ASN A N 1
ATOM 863 C CA . ASN A 1 106 ? 11.244 -5.058 -3.120 1.00 91.00 106 ASN A CA 1
ATOM 864 C C . ASN A 1 106 ? 9.841 -4.528 -3.431 1.00 91.00 106 ASN A C 1
ATOM 866 O O . ASN A 1 106 ? 8.851 -5.187 -3.122 1.00 91.00 106 ASN A O 1
ATOM 870 N N . ILE A 1 107 ? 9.753 -3.367 -4.087 1.00 93.25 107 ILE A N 1
ATOM 871 C CA . ILE A 1 107 ? 8.478 -2.776 -4.516 1.00 93.25 107 ILE A CA 1
ATOM 872 C C . ILE A 1 107 ? 7.746 -3.737 -5.458 1.00 93.25 107 ILE A C 1
ATOM 874 O O . ILE A 1 107 ? 6.582 -4.065 -5.233 1.00 93.25 107 ILE A O 1
ATOM 878 N N . LEU A 1 108 ? 8.440 -4.222 -6.493 1.00 94.88 108 LEU A N 1
ATOM 879 C CA . LEU A 1 108 ? 7.849 -5.108 -7.498 1.00 94.88 108 LEU A CA 1
ATOM 880 C C . LEU A 1 108 ? 7.447 -6.460 -6.896 1.00 94.88 108 LEU A C 1
ATOM 882 O O . LEU A 1 108 ? 6.339 -6.933 -7.145 1.00 94.88 108 LEU A O 1
ATOM 886 N N . LYS A 1 109 ? 8.302 -7.060 -6.060 1.00 94.50 109 LYS A N 1
ATOM 887 C CA . LYS A 1 109 ? 7.991 -8.317 -5.364 1.00 94.50 109 LYS A CA 1
ATOM 888 C C . LYS A 1 109 ? 6.792 -8.178 -4.430 1.00 94.50 109 LYS A C 1
ATOM 890 O O . LYS A 1 109 ? 5.970 -9.089 -4.391 1.00 94.50 109 LYS A O 1
ATOM 895 N N . ASN A 1 110 ? 6.642 -7.052 -3.730 1.00 95.25 110 ASN A N 1
ATOM 896 C CA . ASN A 1 110 ? 5.496 -6.834 -2.846 1.00 95.25 110 ASN A CA 1
ATOM 897 C C . ASN A 1 110 ? 4.182 -6.657 -3.617 1.00 95.25 110 ASN A C 1
ATOM 899 O O . ASN A 1 110 ? 3.170 -7.216 -3.194 1.00 95.25 110 ASN A O 1
ATOM 903 N N . LEU A 1 111 ? 4.192 -6.001 -4.784 1.00 95.88 111 LEU A N 1
ATOM 904 C CA . LEU A 1 111 ? 3.018 -5.967 -5.669 1.00 95.88 111 LEU A CA 1
ATOM 905 C C . LEU A 1 111 ? 2.571 -7.381 -6.070 1.00 95.88 111 LEU A C 1
ATOM 907 O O . LEU A 1 111 ? 1.375 -7.681 -6.040 1.00 95.88 111 LEU A O 1
ATOM 911 N N . VAL A 1 112 ? 3.526 -8.257 -6.400 1.00 96.38 112 VAL A N 1
ATOM 912 C CA . VAL A 1 112 ? 3.240 -9.658 -6.747 1.00 96.38 112 VAL A CA 1
ATOM 913 C C . VAL A 1 112 ? 2.745 -10.447 -5.537 1.00 96.38 112 VAL A C 1
ATOM 915 O O . VAL A 1 112 ? 1.713 -11.107 -5.616 1.00 96.38 112 VAL A O 1
ATOM 918 N N . ALA A 1 113 ? 3.422 -10.337 -4.393 1.00 95.06 113 ALA A N 1
ATOM 919 C CA . ALA A 1 113 ? 3.056 -11.048 -3.168 1.00 95.06 113 ALA A CA 1
ATOM 920 C C . ALA A 1 113 ? 1.647 -10.688 -2.664 1.00 95.06 113 ALA A C 1
ATOM 922 O O . ALA A 1 113 ? 0.983 -11.509 -2.035 1.00 95.06 113 ALA A O 1
ATOM 923 N N . ARG A 1 114 ? 1.170 -9.473 -2.955 1.00 94.56 114 ARG A N 1
ATOM 924 C CA . ARG A 1 114 ? -0.192 -9.018 -2.634 1.00 94.56 114 ARG A CA 1
ATOM 925 C C . ARG A 1 114 ? -1.249 -9.429 -3.668 1.00 94.56 114 ARG A C 1
ATOM 927 O O . ARG A 1 114 ? -2.416 -9.097 -3.482 1.00 94.56 114 ARG A O 1
ATOM 934 N N . GLY A 1 115 ? -0.869 -10.095 -4.759 1.00 95.69 115 GLY A N 1
ATOM 935 C CA . GLY A 1 115 ? -1.778 -10.460 -5.854 1.00 95.69 115 GLY A CA 1
ATOM 936 C C . GLY A 1 115 ? -2.206 -9.281 -6.739 1.00 95.69 115 GLY A C 1
ATOM 937 O O . GLY A 1 115 ? -3.138 -9.400 -7.534 1.00 95.69 115 GLY A O 1
ATOM 938 N N . LEU A 1 116 ? -1.537 -8.130 -6.623 1.00 96.00 116 LEU A N 1
ATOM 939 C CA . LEU A 1 116 ? -1.834 -6.928 -7.415 1.00 96.00 116 LEU A CA 1
ATOM 940 C C . LEU A 1 116 ? -1.091 -6.925 -8.758 1.00 96.00 116 LEU A C 1
ATOM 942 O O . LEU A 1 116 ? -1.420 -6.150 -9.657 1.00 96.00 116 LEU A O 1
ATOM 946 N N . ALA A 1 117 ? -0.102 -7.804 -8.897 1.00 96.19 117 ALA A N 1
ATOM 947 C CA . ALA A 1 117 ? 0.663 -8.024 -10.109 1.00 96.19 117 ALA A CA 1
ATOM 948 C C . ALA A 1 117 ? 1.012 -9.512 -10.277 1.00 96.19 117 ALA A C 1
ATOM 950 O O . ALA A 1 117 ? 1.055 -10.265 -9.306 1.00 96.19 117 ALA A O 1
ATOM 951 N N . THR A 1 118 ? 1.296 -9.926 -11.506 1.00 95.94 118 THR A N 1
ATOM 952 C CA . THR A 1 118 ? 1.937 -11.208 -11.828 1.00 95.94 118 THR A CA 1
ATOM 953 C C . THR A 1 118 ? 3.380 -10.966 -12.243 1.00 95.94 118 THR A C 1
ATOM 955 O O . THR A 1 118 ? 3.698 -9.921 -12.815 1.00 95.94 118 THR A O 1
ATOM 958 N N . TRP A 1 119 ? 4.265 -11.923 -11.966 1.00 95.44 119 TRP A N 1
ATOM 959 C CA . TRP A 1 119 ? 5.655 -11.824 -12.401 1.00 95.44 119 TRP A CA 1
ATOM 960 C C . TRP A 1 119 ? 5.809 -12.345 -13.833 1.00 95.44 119 TRP A C 1
ATOM 962 O O . TRP A 1 119 ? 5.740 -13.548 -14.064 1.00 95.44 119 TRP A O 1
ATOM 972 N N . ASP A 1 120 ? 6.038 -11.440 -14.781 1.00 90.44 120 ASP A N 1
ATOM 973 C CA . ASP A 1 120 ? 6.387 -11.755 -16.170 1.00 90.44 120 ASP A CA 1
ATOM 974 C C . ASP A 1 120 ? 7.460 -10.774 -16.647 1.00 90.44 120 ASP A C 1
ATOM 976 O O . ASP A 1 120 ? 7.169 -9.635 -17.009 1.00 90.44 120 ASP A O 1
ATOM 980 N N . LYS A 1 121 ? 8.733 -11.179 -16.540 1.00 89.56 121 LYS A N 1
ATOM 981 C CA . LYS A 1 121 ? 9.915 -10.330 -16.819 1.00 89.56 121 LYS A CA 1
ATOM 982 C C . LYS A 1 121 ? 9.928 -8.994 -16.042 1.00 89.56 121 LYS A C 1
ATOM 984 O O . LYS A 1 121 ? 10.695 -8.094 -16.370 1.00 89.56 121 LYS A O 1
ATOM 989 N N . GLY A 1 122 ? 9.102 -8.883 -15.002 1.00 92.19 122 GLY A N 1
ATOM 990 C CA . GLY A 1 122 ? 8.782 -7.683 -14.230 1.00 92.19 122 GLY A CA 1
ATOM 991 C C . GLY A 1 122 ? 7.401 -7.828 -13.580 1.00 92.19 122 GLY A C 1
ATOM 992 O O . GLY A 1 122 ? 6.772 -8.881 -13.686 1.00 92.19 122 GLY A O 1
ATOM 993 N N . ALA A 1 123 ? 6.913 -6.788 -12.905 1.00 94.38 123 ALA A N 1
ATOM 994 C CA . ALA A 1 123 ? 5.566 -6.784 -12.339 1.00 94.38 123 ALA A CA 1
ATOM 995 C C . ALA A 1 123 ? 4.549 -6.325 -13.392 1.00 94.38 123 ALA A C 1
ATOM 997 O O . ALA A 1 123 ? 4.499 -5.146 -13.749 1.00 94.38 123 ALA A O 1
ATOM 998 N N . LEU A 1 124 ? 3.726 -7.251 -13.876 1.00 93.94 124 LEU A N 1
ATOM 999 C CA . LEU A 1 124 ? 2.587 -6.958 -14.739 1.00 93.94 124 LEU A CA 1
ATOM 1000 C C . LEU A 1 124 ? 1.343 -6.745 -13.872 1.00 93.94 124 LEU A C 1
ATOM 1002 O O . LEU A 1 124 ? 0.891 -7.672 -13.203 1.00 93.94 124 LEU A O 1
ATOM 1006 N N . ILE A 1 125 ? 0.796 -5.528 -13.860 1.00 93.69 125 ILE A N 1
ATOM 1007 C CA . ILE A 1 125 ? -0.358 -5.186 -13.015 1.00 93.69 125 ILE A CA 1
ATOM 1008 C C . ILE A 1 125 ? -1.599 -5.970 -13.464 1.00 93.69 125 ILE A C 1
ATOM 1010 O O . ILE A 1 125 ? -1.994 -5.916 -14.628 1.00 93.69 125 ILE A O 1
ATOM 1014 N N . THR A 1 126 ? -2.230 -6.685 -12.530 1.00 93.00 126 THR A N 1
ATOM 1015 C CA . THR A 1 126 ? -3.436 -7.480 -12.801 1.00 93.00 126 THR A CA 1
ATOM 1016 C C . THR A 1 126 ? -4.687 -6.605 -12.823 1.00 93.00 126 THR A C 1
ATOM 1018 O O . THR A 1 126 ? -4.683 -5.458 -12.373 1.00 93.00 126 THR A O 1
ATOM 1021 N N . GLN A 1 127 ? -5.818 -7.169 -13.257 1.00 90.56 127 GLN A N 1
ATOM 1022 C CA . GLN A 1 127 ? -7.121 -6.509 -13.122 1.00 90.56 127 GLN A CA 1
ATOM 1023 C C . GLN A 1 127 ? -7.429 -6.125 -11.664 1.00 90.56 127 GLN A C 1
ATOM 1025 O O . GLN A 1 127 ? -8.007 -5.068 -11.411 1.00 90.56 127 GLN A O 1
ATOM 1030 N N . GLN A 1 128 ? -6.999 -6.944 -10.697 1.00 92.31 128 GLN A N 1
ATOM 1031 C CA . GLN A 1 128 ? -7.124 -6.623 -9.278 1.00 92.31 128 GLN A CA 1
ATOM 1032 C C . GLN A 1 128 ? -6.257 -5.418 -8.898 1.00 92.31 128 GLN A C 1
ATOM 1034 O O . GLN A 1 128 ? -6.756 -4.504 -8.247 1.00 92.31 128 GLN A O 1
ATOM 1039 N N . GLY A 1 129 ? -5.004 -5.350 -9.355 1.00 93.56 129 GLY A N 1
ATOM 1040 C CA . GLY A 1 129 ? -4.159 -4.170 -9.153 1.00 93.56 129 GLY A CA 1
ATOM 1041 C C . GLY A 1 129 ? -4.767 -2.893 -9.746 1.00 93.56 129 GLY A C 1
ATOM 1042 O O . GLY A 1 129 ? -4.812 -1.855 -9.082 1.00 93.56 129 GLY A O 1
ATOM 1043 N N . LEU A 1 130 ? -5.336 -2.973 -10.952 1.00 91.69 130 LEU A N 1
ATOM 1044 C CA . LEU A 1 130 ? -6.056 -1.850 -11.562 1.00 91.69 130 LEU A CA 1
ATOM 1045 C C . LEU A 1 130 ? -7.264 -1.423 -10.720 1.00 91.69 130 LEU A C 1
ATOM 1047 O O . LEU A 1 130 ? -7.473 -0.230 -10.513 1.00 91.69 130 LEU A O 1
ATOM 1051 N N . ALA A 1 131 ? -8.028 -2.382 -10.190 1.00 91.62 131 ALA A N 1
ATOM 1052 C CA . ALA A 1 131 ? -9.165 -2.109 -9.318 1.00 91.62 131 ALA A CA 1
ATOM 1053 C C . ALA A 1 131 ? -8.740 -1.356 -8.046 1.00 91.62 131 ALA A C 1
ATOM 1055 O O . ALA A 1 131 ? -9.401 -0.394 -7.655 1.00 91.62 131 ALA A O 1
ATOM 1056 N N . TYR A 1 132 ? -7.605 -1.730 -7.445 1.00 94.62 132 TYR A N 1
ATOM 1057 C CA . TYR A 1 132 ? -7.018 -0.995 -6.320 1.00 94.62 132 TYR A CA 1
ATOM 1058 C C . TYR A 1 132 ? -6.656 0.434 -6.720 1.00 94.62 132 TYR A C 1
ATOM 1060 O O . TYR A 1 132 ? -7.035 1.366 -6.016 1.00 94.62 132 TYR A O 1
ATOM 1068 N N . GLY A 1 133 ? -5.990 0.623 -7.863 1.00 91.88 133 GLY A N 1
ATOM 1069 C CA . GLY A 1 133 ? -5.639 1.951 -8.373 1.00 91.88 133 GLY A CA 1
ATOM 1070 C C . GLY A 1 133 ? -6.850 2.876 -8.539 1.00 91.88 133 GLY A C 1
ATOM 1071 O O . GLY A 1 133 ? -6.792 4.036 -8.134 1.00 91.88 133 GLY A O 1
ATOM 1072 N N . LEU A 1 134 ? -7.982 2.352 -9.024 1.00 89.12 134 LEU A N 1
ATOM 1073 C CA . LEU A 1 134 ? -9.226 3.118 -9.164 1.00 89.12 134 LEU A CA 1
ATOM 1074 C C . LEU A 1 134 ? -9.812 3.550 -7.819 1.00 89.12 134 LEU A C 1
ATOM 1076 O O . LEU A 1 134 ? -10.223 4.700 -7.666 1.00 89.12 134 LEU A O 1
ATOM 1080 N N . ILE A 1 135 ? -9.839 2.656 -6.829 1.00 91.12 135 ILE A N 1
ATOM 1081 C CA . ILE A 1 135 ? -10.316 3.011 -5.486 1.00 91.12 135 ILE A CA 1
ATOM 1082 C C . ILE A 1 135 ? -9.369 4.016 -4.831 1.00 91.12 135 ILE A C 1
ATOM 1084 O O . ILE A 1 135 ? -9.829 4.984 -4.231 1.00 91.12 135 ILE A O 1
ATOM 1088 N N . ILE A 1 136 ? -8.056 3.847 -4.998 1.00 90.56 136 ILE A N 1
ATOM 1089 C CA . ILE A 1 136 ? -7.046 4.803 -4.535 1.00 90.56 136 ILE A CA 1
ATOM 1090 C C . ILE A 1 136 ? -7.279 6.187 -5.165 1.00 90.56 136 ILE A C 1
ATOM 1092 O O . ILE A 1 136 ? -7.247 7.189 -4.454 1.00 90.56 136 ILE A O 1
ATOM 1096 N N . ASP A 1 137 ? -7.574 6.264 -6.466 1.00 86.31 137 ASP A N 1
ATOM 1097 C CA . ASP A 1 137 ? -7.886 7.524 -7.156 1.00 86.31 137 ASP A CA 1
ATOM 1098 C C . ASP A 1 137 ? -9.093 8.241 -6.538 1.00 86.31 137 ASP A C 1
ATOM 1100 O O . ASP A 1 137 ? -9.038 9.444 -6.264 1.00 86.31 137 ASP A O 1
ATOM 1104 N N . VAL A 1 138 ? -10.169 7.496 -6.266 1.00 84.38 138 VAL A N 1
ATOM 1105 C CA . VAL A 1 138 ? -11.362 8.020 -5.587 1.00 84.38 138 VAL A CA 1
ATOM 1106 C C . VAL A 1 138 ? -11.002 8.548 -4.198 1.00 84.38 138 VAL A C 1
ATOM 1108 O O . VAL A 1 138 ? -11.416 9.650 -3.839 1.00 84.38 138 VAL A O 1
ATOM 1111 N N . LEU A 1 139 ? -10.189 7.815 -3.435 1.00 81.44 139 LEU A N 1
ATOM 1112 C CA . LEU A 1 139 ? -9.755 8.239 -2.104 1.00 81.44 139 LEU A CA 1
ATOM 1113 C C . LEU A 1 139 ? -8.939 9.530 -2.138 1.00 81.44 139 LEU A C 1
ATOM 1115 O O . LEU A 1 139 ? -9.238 10.446 -1.375 1.00 81.44 139 LEU A O 1
ATOM 1119 N N . TYR A 1 140 ? -7.970 9.651 -3.046 1.00 75.94 140 TYR A N 1
ATOM 1120 C CA . TYR A 1 140 ? -7.186 10.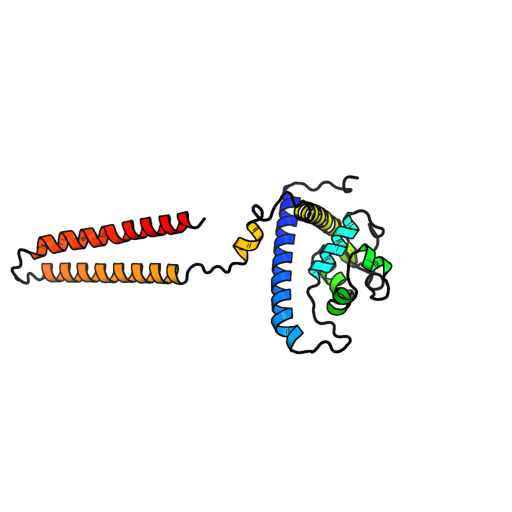882 -3.182 1.00 75.94 140 TYR A CA 1
ATOM 1121 C C . TYR A 1 140 ? -8.035 12.073 -3.633 1.00 75.94 140 TYR A C 1
ATOM 1123 O O . TYR A 1 140 ? -7.797 13.193 -3.183 1.00 75.94 140 TYR A O 1
ATOM 1131 N N . LYS A 1 141 ? -9.020 11.861 -4.516 1.00 71.62 141 LYS A N 1
ATOM 1132 C CA . LYS A 1 141 ? -9.963 12.916 -4.921 1.00 71.62 141 LYS A CA 1
ATOM 1133 C C . LYS A 1 141 ? -10.779 13.413 -3.730 1.00 71.62 141 LYS A C 1
ATOM 1135 O O . LYS A 1 141 ? -10.865 14.620 -3.539 1.00 71.62 141 LYS A O 1
ATOM 1140 N N . LEU A 1 142 ? -11.291 12.500 -2.902 1.00 64.56 142 LEU A N 1
ATOM 1141 C CA . LEU A 1 142 ? -12.009 12.841 -1.670 1.00 64.56 142 LEU A CA 1
ATOM 1142 C C . LEU A 1 142 ? -11.116 13.571 -0.654 1.00 64.56 142 LEU A C 1
ATOM 1144 O O . LEU A 1 142 ? -11.579 14.490 0.009 1.00 64.56 142 LEU A O 1
ATOM 1148 N N . GLU A 1 143 ? -9.839 13.198 -0.530 1.00 63.94 143 GLU A N 1
ATOM 1149 C CA . GLU A 1 143 ? -8.898 13.878 0.375 1.00 63.94 143 GLU A CA 1
ATOM 1150 C C . GLU A 1 143 ? -8.492 15.279 -0.117 1.00 63.94 143 GLU A C 1
ATOM 1152 O O . GLU A 1 143 ? -8.261 16.171 0.700 1.00 63.94 143 GLU A O 1
ATOM 1157 N N . LYS A 1 144 ? -8.406 15.491 -1.439 1.00 58.41 144 LYS A N 1
ATOM 1158 C CA . LYS A 1 144 ? -8.099 16.801 -2.043 1.00 58.41 144 LYS A CA 1
ATOM 1159 C C . LYS A 1 144 ? -9.285 17.759 -2.054 1.00 58.41 144 LYS A C 1
ATOM 1161 O O . LYS A 1 144 ? -9.073 18.971 -2.112 1.00 58.41 144 LYS A O 1
ATOM 1166 N N . ASP A 1 145 ? -10.507 17.242 -2.007 1.00 54.34 145 ASP A N 1
ATOM 1167 C CA . ASP A 1 145 ? -11.714 18.052 -1.921 1.00 54.34 145 ASP A CA 1
ATOM 1168 C C . ASP A 1 145 ? -11.827 18.655 -0.509 1.00 54.34 145 ASP A C 1
ATOM 1170 O O . ASP A 1 145 ? -12.452 18.114 0.403 1.00 54.34 145 ASP A O 1
ATOM 1174 N N . GLY A 1 146 ? -11.157 19.794 -0.303 1.00 50.03 146 GLY A N 1
ATOM 1175 C CA . GLY A 1 146 ? -11.082 20.507 0.979 1.00 50.03 146 GLY A CA 1
ATOM 1176 C C . GLY A 1 146 ? -12.434 20.980 1.536 1.00 50.03 146 GLY A C 1
ATOM 1177 O O . GLY A 1 146 ? -12.481 21.522 2.644 1.00 50.03 146 GLY A O 1
ATOM 1178 N N . SER A 1 147 ? -13.532 20.769 0.797 1.00 48.62 147 SER A N 1
ATOM 1179 C CA . SER A 1 147 ? -14.916 20.907 1.262 1.00 48.62 147 SER A CA 1
ATOM 1180 C C . SER A 1 147 ? -15.292 19.842 2.302 1.00 48.62 147 SER A C 1
ATOM 1182 O O . SER A 1 147 ? -16.054 20.128 3.232 1.00 48.62 147 SER A O 1
ATOM 1184 N N . ILE A 1 148 ? -14.647 18.669 2.261 1.00 48.91 148 ILE A N 1
ATOM 1185 C CA . ILE A 1 148 ? -14.589 17.699 3.359 1.00 48.91 148 ILE A CA 1
ATOM 1186 C C . ILE A 1 148 ? -13.553 18.224 4.366 1.00 48.91 148 ILE A C 1
ATOM 1188 O O . ILE A 1 148 ? -12.513 17.628 4.644 1.00 48.91 148 ILE A O 1
ATOM 1192 N N . LYS A 1 149 ? -13.829 19.421 4.903 1.00 42.34 149 LYS A N 1
ATOM 1193 C CA . LYS A 1 149 ? -13.069 20.036 5.991 1.00 42.34 149 LYS A CA 1
ATOM 1194 C C . LYS A 1 149 ? -12.885 18.998 7.097 1.00 42.34 149 LYS A C 1
ATOM 1196 O O . LYS A 1 149 ? -13.810 18.237 7.390 1.00 42.34 149 LYS A O 1
ATOM 1201 N N . LYS A 1 150 ? -11.716 19.053 7.745 1.00 43.00 150 LYS A N 1
ATOM 1202 C CA . LYS A 1 150 ? -11.202 18.302 8.916 1.00 43.00 150 LYS A CA 1
ATOM 1203 C C . LYS A 1 150 ? -12.199 17.911 10.038 1.00 43.00 150 LYS A C 1
ATOM 1205 O O . LYS A 1 150 ? -11.803 17.242 10.980 1.00 43.00 150 LYS A O 1
ATOM 1210 N N . GLY A 1 151 ? -13.470 18.303 9.972 1.00 40.34 151 GLY A N 1
ATOM 1211 C CA . GLY A 1 151 ? -14.531 17.980 10.923 1.00 40.34 151 GLY A CA 1
ATOM 1212 C C . GLY A 1 151 ? -15.422 16.767 10.605 1.00 40.34 151 GLY A C 1
ATOM 1213 O O . GLY A 1 151 ? -16.264 16.459 11.443 1.00 40.34 151 GLY A O 1
ATOM 1214 N N . LYS A 1 152 ? -15.302 16.072 9.457 1.00 37.41 152 LYS A N 1
ATOM 1215 C CA . LYS A 1 152 ? -16.203 14.930 9.133 1.00 37.41 152 LYS A CA 1
ATOM 1216 C C . LYS A 1 152 ? -15.550 13.598 8.757 1.00 37.41 152 LYS A C 1
ATOM 1218 O O . LYS A 1 152 ? -16.246 12.591 8.700 1.00 37.41 152 LYS A O 1
ATOM 1223 N N . THR A 1 153 ? -14.231 13.526 8.626 1.00 38.59 153 THR A N 1
ATOM 1224 C CA . THR A 1 153 ? -13.492 12.251 8.554 1.00 38.59 153 THR A CA 1
ATOM 1225 C C . THR A 1 153 ? -12.859 11.912 9.905 1.00 38.59 153 THR A C 1
ATOM 1227 O O . THR A 1 153 ? -11.696 11.533 10.006 1.00 38.59 153 THR A O 1
ATOM 1230 N N . LYS A 1 154 ? -13.667 11.966 10.975 1.00 36.84 154 LYS A N 1
ATOM 1231 C CA . LYS A 1 154 ? -13.311 11.497 12.330 1.00 36.84 154 LYS A CA 1
ATOM 1232 C C . LYS A 1 154 ? -12.997 9.990 12.415 1.00 36.84 154 LYS A C 1
ATOM 1234 O O . LYS A 1 154 ? -12.746 9.481 13.494 1.00 36.84 154 LYS A O 1
ATOM 1239 N N . TYR A 1 155 ? -12.937 9.267 11.296 1.00 36.81 155 TYR A N 1
ATOM 1240 C CA . TYR A 1 155 ? -12.514 7.865 11.277 1.00 36.81 155 TYR A CA 1
ATOM 1241 C C . TYR A 1 155 ? -10.994 7.666 11.422 1.00 36.81 155 TYR A C 1
ATOM 1243 O O . TYR A 1 155 ? -10.576 6.561 11.777 1.00 36.81 155 TYR A O 1
ATOM 1251 N N . ARG A 1 156 ? -10.164 8.690 11.146 1.00 37.88 156 ARG A N 1
ATOM 1252 C CA . ARG A 1 156 ? -8.689 8.562 11.169 1.00 37.88 156 ARG A CA 1
ATOM 1253 C C . ARG A 1 156 ? -8.073 8.874 12.543 1.00 37.88 156 ARG A C 1
ATOM 1255 O O . ARG A 1 156 ? -7.169 8.157 12.955 1.00 37.88 156 ARG A O 1
ATOM 1262 N N . ASP A 1 157 ? -8.635 9.821 13.297 1.00 31.91 157 ASP A N 1
ATOM 1263 C CA . ASP A 1 157 ? -8.113 10.194 14.627 1.00 31.91 157 ASP A CA 1
ATOM 1264 C C . ASP A 1 157 ? -8.767 9.451 15.807 1.00 31.91 157 ASP A C 1
ATOM 1266 O O . ASP A 1 157 ? -8.136 9.288 16.854 1.00 31.91 157 ASP A O 1
ATOM 1270 N N . GLU A 1 158 ? -9.975 8.892 15.646 1.00 38.41 158 GLU A N 1
ATOM 1271 C CA . GLU A 1 158 ? -10.620 8.092 16.707 1.00 38.41 158 GLU A CA 1
ATOM 1272 C C . GLU A 1 158 ? -9.991 6.699 16.901 1.00 38.41 158 GLU A C 1
ATOM 1274 O O . GLU A 1 158 ? -10.268 6.027 17.893 1.00 38.41 158 GLU A O 1
ATOM 1279 N N . LYS A 1 159 ? -9.125 6.245 15.982 1.00 37.72 159 LYS A N 1
ATOM 1280 C CA . LYS A 1 159 ? -8.451 4.934 16.081 1.00 37.72 159 LYS A CA 1
ATOM 1281 C C . LYS A 1 159 ? -6.974 4.990 16.480 1.00 37.72 159 LYS A C 1
ATOM 1283 O O . LYS A 1 159 ? -6.427 3.942 16.824 1.00 37.72 159 LYS A O 1
ATOM 1288 N N . LEU A 1 160 ? -6.343 6.167 16.458 1.00 31.89 160 LEU A N 1
ATOM 1289 C CA . LEU A 1 160 ? -4.932 6.353 16.840 1.00 31.89 160 LEU A CA 1
ATOM 1290 C C . LEU A 1 160 ? -4.745 7.091 18.166 1.00 31.89 160 LEU A C 1
ATOM 1292 O O . LEU A 1 160 ? -3.681 6.978 18.781 1.00 31.89 160 LEU A O 1
ATOM 1296 N N . THR A 1 161 ? -5.799 7.709 18.705 1.00 35.28 161 THR A N 1
ATOM 1297 C CA . THR A 1 161 ? -5.920 7.756 20.160 1.00 35.28 161 THR A CA 1
ATOM 1298 C C . THR A 1 161 ? -6.064 6.315 20.616 1.00 35.28 161 THR A C 1
ATOM 1300 O O . THR A 1 161 ? -7.134 5.714 20.550 1.00 35.28 161 THR A O 1
ATOM 1303 N N . LYS A 1 162 ? -4.922 5.731 21.003 1.00 39.19 162 LYS A N 1
ATOM 1304 C CA . LYS A 1 162 ? -4.816 4.543 21.844 1.00 39.19 162 LYS A CA 1
ATOM 1305 C C . LYS A 1 162 ? -6.115 4.395 22.614 1.00 39.19 162 LYS A C 1
ATOM 1307 O O . LYS A 1 162 ? -6.484 5.310 23.354 1.00 39.19 162 LYS A O 1
ATOM 1312 N N . LYS A 1 163 ? -6.759 3.236 22.478 1.00 38.84 163 LYS A N 1
ATOM 1313 C CA . LYS A 1 163 ? -7.628 2.688 23.512 1.00 38.84 163 LYS A CA 1
ATOM 1314 C C . LYS A 1 163 ? -6.833 2.643 24.836 1.00 38.84 163 LYS A C 1
ATOM 1316 O O . LYS A 1 163 ? -6.387 1.598 25.273 1.00 38.84 163 LYS A O 1
ATOM 1321 N N . ARG A 1 164 ? -6.648 3.799 25.475 1.00 38.12 164 ARG A N 1
ATOM 1322 C CA . ARG A 1 164 ? -7.029 4.017 26.856 1.00 38.12 164 ARG A CA 1
ATOM 1323 C C . ARG A 1 164 ? -8.566 4.037 26.843 1.00 38.12 164 ARG A C 1
ATOM 1325 O O . ARG A 1 164 ? -9.184 5.010 27.242 1.00 38.12 164 ARG A O 1
ATOM 1332 N N . PHE A 1 165 ? -9.256 3.005 26.353 1.00 42.72 165 PHE A N 1
ATOM 1333 C CA . PHE A 1 165 ? -9.954 2.124 27.296 1.00 42.72 165 PHE A CA 1
ATOM 1334 C C . PHE A 1 165 ? -9.237 2.043 28.648 1.00 42.72 165 PHE A C 1
ATOM 1336 O O . PHE A 1 165 ? -8.539 1.095 28.974 1.00 42.72 165 PHE A O 1
ATOM 1343 N N . THR A 1 166 ? -9.339 3.169 29.360 1.00 50.00 166 THR A N 1
ATOM 1344 C CA . THR A 1 166 ? -9.736 3.260 30.751 1.00 50.00 166 THR A CA 1
ATOM 1345 C C . THR A 1 166 ? -9.270 2.076 31.576 1.00 50.00 166 THR A C 1
ATOM 1347 O O . THR A 1 166 ? -10.080 1.264 32.007 1.00 50.00 166 THR A O 1
ATOM 1350 N N . PHE A 1 167 ? -7.968 2.059 31.865 1.00 47.88 167 PHE A N 1
ATOM 1351 C CA . PHE A 1 167 ? -7.424 1.436 33.073 1.00 47.88 167 PHE A CA 1
ATOM 1352 C C . PHE A 1 167 ? -8.333 1.759 34.277 1.00 47.88 167 PHE A C 1
ATOM 1354 O O . PHE A 1 167 ? -8.782 0.869 34.978 1.00 47.88 167 PHE A O 1
ATOM 1361 N N . ILE A 1 168 ? -8.789 3.016 34.371 1.00 54.84 168 ILE A N 1
ATOM 1362 C CA . ILE A 1 168 ? -9.778 3.495 35.352 1.00 54.84 168 ILE A CA 1
ATOM 1363 C C . ILE A 1 168 ? -11.108 2.717 35.313 1.00 54.84 168 ILE A C 1
ATOM 1365 O O . ILE A 1 168 ? -11.709 2.488 36.350 1.00 54.84 168 ILE A O 1
ATOM 1369 N N . GLY A 1 169 ? -11.586 2.308 34.137 1.00 56.91 169 GLY A N 1
ATOM 1370 C CA . GLY A 1 169 ? -12.859 1.596 33.990 1.00 56.91 169 GLY A CA 1
ATOM 1371 C C . GLY A 1 169 ? -12.762 0.134 34.418 1.00 56.91 169 GLY A C 1
ATOM 1372 O O . GLY A 1 169 ? -13.676 -0.365 35.064 1.00 56.91 169 GLY A O 1
ATOM 1373 N N . TYR A 1 170 ? -11.644 -0.531 34.109 1.00 58.41 170 TYR A N 1
ATOM 1374 C CA . TYR A 1 170 ? -11.380 -1.895 34.577 1.00 58.41 170 TYR A CA 1
ATOM 1375 C C . TYR A 1 170 ? -11.145 -1.937 36.089 1.00 58.41 170 TYR A C 1
ATOM 1377 O O . TYR A 1 170 ? -11.768 -2.750 36.764 1.00 58.41 170 TYR A O 1
ATOM 1385 N N . GLU A 1 171 ? -10.343 -1.014 36.625 1.00 67.19 171 GLU A N 1
ATOM 1386 C CA . GLU A 1 171 ? -10.145 -0.857 38.073 1.00 67.19 171 GLU A CA 1
ATOM 1387 C C . GLU A 1 171 ? -11.467 -0.536 38.789 1.00 67.19 171 GLU A C 1
ATOM 1389 O O . GLU A 1 171 ? -11.758 -1.088 39.844 1.00 67.19 171 GLU A O 1
ATOM 1394 N N . PHE A 1 172 ? -12.334 0.287 38.188 1.00 71.50 172 PHE A N 1
ATOM 1395 C CA . PHE A 1 172 ? -13.652 0.587 38.752 1.00 71.50 172 PHE A CA 1
ATOM 1396 C C . PHE A 1 172 ? -14.581 -0.635 38.768 1.00 71.50 172 PHE A C 1
ATOM 1398 O O . PHE A 1 172 ? -15.246 -0.887 39.774 1.00 71.50 172 PHE A O 1
ATOM 1405 N N . ILE A 1 173 ? -14.619 -1.424 37.688 1.00 71.12 173 ILE A N 1
ATOM 1406 C CA . ILE A 1 173 ? -15.398 -2.673 37.638 1.00 71.12 173 ILE A CA 1
ATOM 1407 C C . ILE A 1 173 ? -14.852 -3.687 38.655 1.00 71.12 173 ILE A C 1
ATOM 1409 O O . ILE A 1 173 ? -15.625 -4.349 39.343 1.00 71.12 173 ILE A O 1
ATOM 1413 N N . TYR A 1 174 ? -13.530 -3.775 38.802 1.00 70.25 174 TYR A N 1
ATOM 1414 C CA . TYR A 1 174 ? -12.894 -4.683 39.753 1.00 70.25 174 TYR A CA 1
ATOM 1415 C C . TYR A 1 174 ? -13.180 -4.284 41.211 1.00 70.25 174 TYR A C 1
ATOM 1417 O O . TYR A 1 174 ? -13.620 -5.114 42.007 1.00 70.25 174 TYR A O 1
ATOM 1425 N N . CYS A 1 175 ? -13.042 -2.998 41.548 1.00 72.06 175 CYS A N 1
ATOM 1426 C CA . CYS A 1 175 ? -13.365 -2.463 42.873 1.00 72.06 175 CYS A CA 1
ATOM 1427 C C . CYS A 1 175 ? -14.854 -2.597 43.216 1.00 72.06 175 CYS A C 1
ATOM 1429 O O . CYS A 1 175 ? -15.191 -2.965 44.340 1.00 72.06 175 CYS A O 1
ATOM 1431 N N . THR A 1 176 ? -15.757 -2.338 42.263 1.00 74.69 176 THR A N 1
ATOM 1432 C CA . THR A 1 176 ? -17.202 -2.522 42.489 1.00 74.69 176 THR A CA 1
ATOM 1433 C C . THR A 1 176 ? -17.565 -3.995 42.666 1.00 74.69 176 THR A C 1
ATOM 1435 O O . THR A 1 176 ? -18.337 -4.314 43.568 1.00 74.69 176 THR A O 1
ATOM 1438 N N . GLY A 1 177 ? -16.956 -4.902 41.896 1.00 74.62 177 GLY A N 1
ATOM 1439 C CA . GLY A 1 177 ? -17.108 -6.346 42.083 1.00 74.62 177 GLY A CA 1
ATOM 1440 C C . GLY A 1 177 ? -16.647 -6.820 43.466 1.00 74.62 177 GLY A C 1
ATOM 1441 O O . GLY A 1 177 ? -17.395 -7.508 44.160 1.00 74.62 177 GLY A O 1
ATOM 1442 N N . LEU A 1 178 ? -15.458 -6.397 43.912 1.00 74.62 178 LEU A N 1
ATOM 1443 C CA . LEU A 1 178 ? -14.941 -6.718 45.250 1.00 74.62 178 LEU A CA 1
ATOM 1444 C C . LEU A 1 178 ? -15.832 -6.174 46.372 1.00 74.62 178 LEU A C 1
ATOM 1446 O O . LEU A 1 178 ? -16.071 -6.870 47.358 1.00 74.62 178 LEU A O 1
ATOM 1450 N N . LEU A 1 179 ? -16.362 -4.960 46.212 1.00 79.81 179 LEU A N 1
ATOM 1451 C CA . LEU A 1 179 ? -17.253 -4.343 47.191 1.00 79.81 179 LEU A CA 1
ATOM 1452 C C . LEU A 1 179 ? -18.566 -5.128 47.339 1.00 79.81 179 LEU A C 1
ATOM 1454 O O . LEU A 1 179 ? -19.019 -5.357 48.460 1.00 79.81 179 LEU A O 1
ATOM 1458 N N . VAL A 1 180 ? -19.140 -5.609 46.230 1.00 79.19 180 VAL A N 1
ATOM 1459 C CA . VAL A 1 180 ? -20.339 -6.467 46.243 1.00 79.19 180 VAL A CA 1
ATOM 1460 C C . VAL A 1 180 ? -20.068 -7.797 46.950 1.00 79.19 180 VAL A C 1
ATOM 1462 O O . VAL A 1 180 ? -20.889 -8.233 47.761 1.00 79.19 180 VAL A O 1
ATOM 1465 N N . ILE A 1 181 ? -18.915 -8.428 46.701 1.00 73.75 181 ILE A N 1
ATOM 1466 C CA . ILE A 1 181 ? -18.521 -9.675 47.378 1.00 73.75 181 ILE A CA 1
ATOM 1467 C C . ILE A 1 181 ? -18.381 -9.441 48.887 1.00 73.75 181 ILE A C 1
ATOM 1469 O O . ILE A 1 181 ? -18.952 -10.187 49.682 1.00 73.75 181 ILE A O 1
ATOM 1473 N N . PHE A 1 182 ? -17.677 -8.381 49.288 1.00 77.69 182 PHE A N 1
ATOM 1474 C CA . PHE A 1 182 ? -17.474 -8.041 50.697 1.00 77.69 182 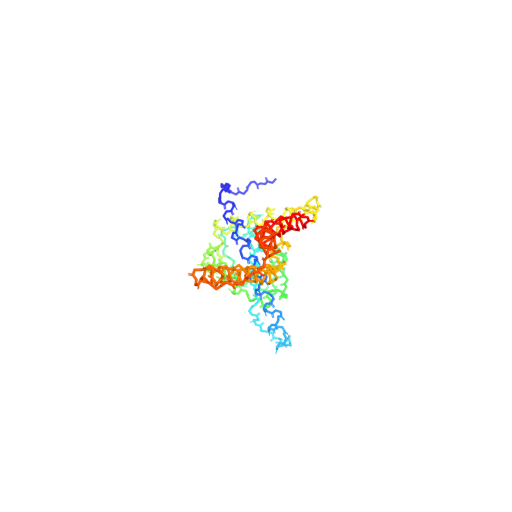PHE A CA 1
ATOM 1475 C C . PHE A 1 182 ? -18.801 -7.790 51.431 1.00 77.69 182 PHE A C 1
ATOM 1477 O O . PHE A 1 182 ? -19.028 -8.324 52.517 1.00 77.69 182 PHE A O 1
ATOM 1484 N N . LEU A 1 183 ? -19.718 -7.041 50.812 1.00 78.69 183 LEU A N 1
ATOM 1485 C CA . LEU A 1 183 ? -21.052 -6.786 51.363 1.00 78.69 183 LEU A CA 1
ATOM 1486 C C . LEU A 1 183 ? -21.899 -8.059 51.467 1.00 78.69 183 LEU A C 1
ATOM 1488 O O . LEU A 1 183 ? -22.607 -8.247 52.455 1.00 78.69 183 LEU A O 1
ATOM 1492 N N . SER A 1 184 ? -21.793 -8.957 50.487 1.00 77.31 184 SER A N 1
ATOM 1493 C CA . SER A 1 184 ? -22.493 -10.246 50.509 1.00 77.31 184 SER A CA 1
ATOM 1494 C C . SER A 1 184 ? -22.003 -11.134 51.657 1.00 77.31 184 SER A C 1
ATOM 1496 O O . SER A 1 184 ? -22.813 -11.746 52.352 1.00 77.31 184 SER A O 1
ATOM 1498 N N . LEU A 1 185 ? -20.689 -11.158 51.910 1.00 73.38 185 LEU A N 1
ATOM 1499 C CA . LEU A 1 185 ? -20.094 -11.886 53.035 1.00 73.38 185 LEU A CA 1
ATOM 1500 C C . LEU A 1 185 ? -20.515 -11.304 54.390 1.00 73.38 185 LEU A C 1
ATOM 1502 O O . LEU A 1 185 ? -20.827 -12.066 55.303 1.00 73.38 185 LEU A O 1
ATOM 1506 N N . LEU A 1 186 ? -20.589 -9.974 54.516 1.00 76.56 186 LEU A N 1
ATOM 1507 C CA . LEU A 1 186 ? -21.104 -9.319 55.723 1.00 76.56 186 LEU A CA 1
ATOM 1508 C C . LEU A 1 186 ? -22.563 -9.698 56.003 1.00 76.56 186 LEU A C 1
ATOM 1510 O O . LEU A 1 186 ? -22.894 -10.035 57.139 1.00 76.56 186 LEU A O 1
ATOM 1514 N N . LEU A 1 187 ? -23.424 -9.691 54.980 1.00 78.69 187 LEU A N 1
ATOM 1515 C CA . LEU A 1 187 ? -24.827 -10.100 55.112 1.00 78.69 187 LEU A CA 1
ATOM 1516 C C . LEU A 1 187 ? -24.963 -11.574 55.517 1.00 78.69 187 LEU A C 1
ATOM 1518 O O . LEU A 1 187 ? -25.782 -11.898 56.378 1.00 78.69 187 LEU A O 1
ATOM 1522 N N . LEU A 1 188 ? -24.139 -12.457 54.946 1.00 73.00 188 LEU A N 1
ATOM 1523 C CA . LEU A 1 188 ? -24.073 -13.872 55.324 1.00 73.00 188 LEU A CA 1
ATOM 1524 C C . LEU A 1 188 ? -23.639 -14.053 56.781 1.00 73.00 188 LEU A C 1
ATOM 1526 O O . LEU A 1 188 ? -24.320 -14.750 57.532 1.00 73.00 188 LEU A O 1
ATOM 1530 N N . GLY A 1 189 ? -22.565 -13.380 57.208 1.00 71.19 189 GLY A N 1
ATOM 1531 C CA . GLY A 1 189 ? -22.118 -13.389 58.603 1.00 71.19 189 GLY A CA 1
ATOM 1532 C C . GLY A 1 189 ? -23.214 -12.915 59.559 1.00 71.19 189 GLY A C 1
ATOM 1533 O O . GLY A 1 189 ? -23.429 -13.519 60.608 1.00 71.19 189 GLY A O 1
ATOM 1534 N N . PHE A 1 190 ? -23.983 -11.902 59.153 1.00 69.94 190 PHE A N 1
ATOM 1535 C CA . PHE A 1 190 ? -25.121 -11.405 59.922 1.00 69.94 190 PHE A CA 1
ATOM 1536 C C . PHE A 1 190 ? -26.275 -12.411 60.014 1.00 69.94 190 PHE A C 1
ATOM 1538 O O . PHE A 1 190 ? -26.886 -12.565 61.072 1.00 69.94 190 PHE A O 1
ATOM 1545 N N . SER A 1 191 ? -26.568 -13.118 58.921 1.00 70.88 191 SER A N 1
ATOM 1546 C CA . SER A 1 191 ? -27.581 -14.177 58.898 1.00 70.88 191 SER A CA 1
ATOM 1547 C C . SER A 1 191 ? -27.206 -15.327 59.833 1.00 70.88 191 SER A C 1
ATOM 1549 O O . SER A 1 191 ? -28.052 -15.806 60.589 1.00 70.88 191 SER A O 1
ATOM 1551 N N . VAL A 1 192 ? -25.934 -15.736 59.823 1.00 71.75 192 VAL A N 1
ATOM 1552 C CA . VAL A 1 192 ? -25.410 -16.776 60.719 1.00 71.75 192 VAL A CA 1
ATOM 1553 C C . VAL A 1 192 ? -25.464 -16.308 62.175 1.00 71.75 192 VAL A C 1
ATOM 1555 O O . VAL A 1 192 ? -25.988 -17.024 63.025 1.00 71.75 192 VAL A O 1
ATOM 1558 N N . TYR A 1 193 ? -25.027 -15.080 62.464 1.00 69.31 193 TYR A N 1
ATOM 1559 C CA . TYR A 1 193 ? -25.116 -14.486 63.801 1.00 69.31 193 TYR A CA 1
ATOM 1560 C C . TYR A 1 193 ? -26.554 -14.473 64.340 1.00 69.31 193 TYR A C 1
ATOM 1562 O O . TYR A 1 193 ? -26.794 -14.885 65.473 1.00 69.31 193 TYR A O 1
ATOM 1570 N N . LYS A 1 194 ? -27.527 -14.070 63.511 1.00 68.88 194 LYS A N 1
ATOM 1571 C CA . LYS A 1 194 ? -28.949 -14.086 63.878 1.00 68.88 194 LYS A CA 1
ATOM 1572 C C . LYS A 1 194 ? -29.460 -15.504 64.150 1.00 68.88 194 LYS A C 1
ATOM 1574 O O . LYS A 1 194 ? -30.250 -15.689 65.066 1.00 68.88 194 LYS A O 1
ATOM 1579 N N . SER A 1 195 ? -29.022 -16.497 63.372 1.00 68.38 195 SER A N 1
ATOM 1580 C CA . SER A 1 195 ? -29.420 -17.899 63.574 1.00 68.38 195 SER A CA 1
ATOM 1581 C C . SER A 1 195 ? -28.855 -18.524 64.855 1.00 68.38 195 SER A C 1
ATOM 1583 O O . SER A 1 195 ? -29.424 -19.484 65.360 1.00 68.38 195 SER A O 1
ATOM 1585 N N . LEU A 1 196 ? -27.775 -17.955 65.399 1.00 73.31 196 LEU A N 1
ATOM 1586 C CA . LEU A 1 196 ? -27.135 -18.391 66.643 1.00 73.31 196 LEU A CA 1
ATOM 1587 C C . LEU A 1 196 ? -27.770 -17.779 67.908 1.00 73.31 196 LEU A C 1
ATOM 1589 O O . LEU A 1 196 ? -27.271 -18.014 69.003 1.00 73.31 196 LEU A O 1
ATOM 1593 N N . ASP A 1 197 ? -28.851 -17.002 67.764 1.00 63.69 197 ASP A N 1
ATOM 1594 C CA . ASP A 1 197 ? -29.667 -16.434 68.853 1.00 63.69 197 ASP A CA 1
ATOM 1595 C C . ASP A 1 197 ? -28.858 -15.690 69.940 1.00 63.69 197 ASP A C 1
ATOM 1597 O O . ASP A 1 197 ? -29.155 -15.717 71.138 1.00 63.69 197 ASP A O 1
ATOM 1601 N N . LEU A 1 198 ? -27.798 -14.994 69.515 1.00 60.75 198 LEU A N 1
ATOM 1602 C CA . LEU A 1 198 ? -27.002 -14.124 70.377 1.00 60.75 198 LEU A CA 1
ATOM 1603 C C . LEU A 1 198 ? -27.833 -12.885 70.751 1.00 60.75 198 LEU A C 1
ATOM 1605 O O . LEU A 1 198 ? -27.967 -11.934 69.981 1.00 60.75 198 LEU A O 1
ATOM 1609 N N . LYS A 1 199 ? -28.418 -12.906 71.954 1.00 54.09 199 LYS A N 1
ATOM 1610 C CA . LYS A 1 199 ? -29.246 -11.827 72.516 1.00 54.09 199 LYS A CA 1
ATOM 1611 C C . LYS A 1 199 ? -28.418 -10.581 72.834 1.00 54.09 199 LYS A C 1
ATOM 1613 O O . LYS A 1 199 ? -28.009 -10.373 73.973 1.00 54.09 199 LYS A O 1
ATOM 1618 N N . ILE A 1 200 ? -28.218 -9.713 71.848 1.00 56.78 200 ILE A N 1
ATOM 1619 C CA . ILE A 1 200 ? -27.786 -8.332 72.085 1.00 56.78 200 ILE A CA 1
ATOM 1620 C C . ILE A 1 200 ? -28.941 -7.393 71.711 1.00 56.78 200 ILE A C 1
ATOM 1622 O O . ILE A 1 200 ? -29.354 -7.302 70.558 1.00 56.78 200 ILE A O 1
ATOM 1626 N N . ASN A 1 201 ? -29.481 -6.697 72.715 1.00 50.88 201 ASN A N 1
ATOM 1627 C CA . ASN A 1 201 ? -30.558 -5.718 72.571 1.00 50.88 201 ASN A CA 1
ATOM 1628 C C . ASN A 1 201 ? -30.022 -4.411 71.960 1.00 50.88 201 ASN A C 1
ATOM 1630 O O . ASN A 1 201 ? -29.441 -3.600 72.676 1.00 50.88 201 ASN A O 1
ATOM 1634 N N . PHE A 1 202 ? -30.259 -4.160 70.668 1.00 54.66 202 PHE A N 1
ATOM 1635 C CA . PHE A 1 202 ? -30.066 -2.827 70.075 1.00 54.66 202 PHE A CA 1
ATOM 1636 C C . PHE A 1 202 ? -31.246 -2.429 69.169 1.00 54.66 202 PHE A C 1
ATOM 1638 O O . PHE A 1 202 ? -31.243 -2.724 67.973 1.00 54.66 202 PHE A O 1
ATOM 1645 N N . PRO A 1 203 ? -32.259 -1.712 69.695 1.00 55.91 203 PRO A N 1
ATOM 1646 C CA . PRO A 1 203 ? -33.449 -1.331 68.925 1.00 55.91 203 PRO A CA 1
ATOM 1647 C C . PRO A 1 203 ? -33.174 -0.281 67.830 1.00 55.91 203 PRO A C 1
ATOM 1649 O O . PRO A 1 203 ? -33.920 -0.197 66.858 1.00 55.91 203 PRO A O 1
ATOM 1652 N N . PHE A 1 204 ? -32.071 0.471 67.911 1.00 51.88 204 PHE A N 1
ATOM 1653 C CA . PHE A 1 204 ? -31.689 1.456 66.885 1.00 51.88 204 PHE A CA 1
ATOM 1654 C C . PHE A 1 204 ? -31.042 0.846 65.630 1.00 51.88 204 PHE A C 1
ATOM 1656 O O . PHE A 1 204 ? -30.969 1.492 64.584 1.00 51.88 204 PHE A O 1
ATOM 1663 N N . TRP A 1 205 ? -30.606 -0.414 65.695 1.00 55.44 205 TRP A N 1
ATOM 1664 C CA . TRP A 1 205 ? -29.828 -1.049 64.628 1.00 55.44 205 TRP A CA 1
ATOM 1665 C C . TRP A 1 205 ? -30.674 -1.474 63.420 1.00 55.44 205 TRP A C 1
ATOM 1667 O O . TRP A 1 205 ? -30.192 -1.493 62.288 1.00 55.44 205 TRP A O 1
ATOM 1677 N N . PHE A 1 206 ? -31.960 -1.761 63.628 1.00 57.56 206 PHE A N 1
ATOM 1678 C CA . PHE A 1 206 ? -32.845 -2.253 62.569 1.00 57.56 206 PHE A CA 1
ATOM 1679 C C . PHE A 1 206 ? -33.159 -1.187 61.506 1.00 57.56 206 PHE A C 1
ATOM 1681 O O . PHE A 1 206 ? -33.229 -1.488 60.314 1.00 57.56 206 PHE A O 1
ATOM 1688 N N . LEU A 1 207 ? -33.289 0.076 61.926 1.00 56.91 207 LEU A N 1
ATOM 1689 C CA . LEU A 1 207 ? -33.399 1.215 61.012 1.00 56.91 207 LEU A CA 1
ATOM 1690 C C . LEU A 1 207 ? -32.102 1.399 60.220 1.00 56.91 207 LEU A C 1
ATOM 1692 O O . LEU A 1 207 ? -32.151 1.545 59.001 1.00 56.91 207 LEU A O 1
ATOM 1696 N N . TYR A 1 208 ? -30.949 1.298 60.885 1.00 56.06 208 TYR A N 1
ATOM 1697 C CA . TYR A 1 208 ? -29.643 1.459 60.245 1.00 56.06 208 TYR A CA 1
ATOM 1698 C C . TYR A 1 208 ? -29.378 0.383 59.182 1.00 56.06 208 TYR A C 1
ATOM 1700 O O . TYR A 1 208 ? -28.919 0.704 58.090 1.00 56.06 208 TYR A O 1
ATOM 1708 N N . ILE A 1 209 ? -29.759 -0.874 59.444 1.00 64.75 209 ILE A N 1
ATOM 1709 C CA . ILE A 1 209 ? -29.654 -1.967 58.464 1.00 64.75 209 ILE A CA 1
ATOM 1710 C C . ILE A 1 209 ? -30.529 -1.694 57.239 1.00 64.75 209 ILE A C 1
ATOM 1712 O O . ILE A 1 209 ? -30.074 -1.888 56.117 1.00 64.75 209 ILE A O 1
ATOM 1716 N N . ARG A 1 210 ? -31.769 -1.221 57.413 1.00 63.53 210 ARG A N 1
ATOM 1717 C CA . ARG A 1 210 ? -32.650 -0.925 56.269 1.00 63.53 210 ARG A CA 1
ATOM 1718 C C . ARG A 1 210 ? -32.097 0.200 55.397 1.00 63.53 210 ARG A C 1
ATOM 1720 O O . ARG A 1 210 ? -32.120 0.073 54.175 1.00 63.53 210 ARG A O 1
ATOM 1727 N N . TYR A 1 211 ? -31.552 1.253 56.009 1.00 64.62 211 TYR A N 1
ATOM 1728 C CA . TYR A 1 211 ? -30.894 2.331 55.270 1.00 64.62 211 TYR A CA 1
ATOM 1729 C C . TYR A 1 211 ? -29.587 1.878 54.616 1.00 64.62 211 TYR A C 1
ATOM 1731 O O . TYR A 1 211 ? -29.331 2.258 53.479 1.00 64.62 211 TYR A O 1
ATOM 1739 N N . ALA A 1 212 ? -28.801 1.022 55.273 1.00 64.12 212 ALA A N 1
ATOM 1740 C CA . ALA A 1 212 ? -27.577 0.465 54.705 1.00 64.12 212 ALA A CA 1
ATOM 1741 C C . ALA A 1 212 ? -27.872 -0.452 53.510 1.00 64.12 212 ALA A C 1
ATOM 1743 O O . ALA A 1 212 ? -27.243 -0.312 52.467 1.00 64.12 212 ALA A O 1
ATOM 1744 N N . VAL A 1 213 ? -28.873 -1.331 53.619 1.00 70.12 213 VAL A N 1
ATOM 1745 C CA . VAL A 1 213 ? -29.318 -2.193 52.515 1.00 70.12 213 VAL A CA 1
ATOM 1746 C C . VAL A 1 213 ? -29.841 -1.343 51.362 1.00 70.12 213 VAL A C 1
ATOM 1748 O O . VAL A 1 213 ? -29.418 -1.549 50.233 1.00 70.12 213 VAL A O 1
ATOM 1751 N N . ALA A 1 214 ? -30.689 -0.343 51.621 1.00 66.12 214 ALA A N 1
ATOM 1752 C CA . ALA A 1 214 ? -31.166 0.552 50.569 1.00 66.12 214 ALA A CA 1
ATOM 1753 C C . ALA A 1 214 ? -30.009 1.323 49.905 1.00 66.12 214 ALA A C 1
ATOM 1755 O O . ALA A 1 214 ? -29.917 1.349 48.680 1.00 66.12 214 ALA A O 1
ATOM 1756 N N . ALA A 1 215 ? -29.084 1.887 50.684 1.00 64.56 215 ALA A N 1
ATOM 1757 C CA . ALA A 1 215 ? -27.921 2.592 50.151 1.00 64.56 215 ALA A CA 1
ATOM 1758 C C . ALA A 1 215 ? -27.052 1.669 49.283 1.00 64.56 215 ALA A C 1
ATOM 1760 O O . ALA A 1 215 ? -26.668 2.053 48.184 1.00 64.56 215 ALA A O 1
ATOM 1761 N N . VAL A 1 216 ? -26.808 0.434 49.724 1.00 66.25 216 VAL A N 1
ATOM 1762 C CA . VAL A 1 216 ? -26.016 -0.566 48.995 1.00 66.25 216 VAL A CA 1
ATOM 1763 C C . VAL A 1 216 ? -26.705 -1.031 47.711 1.00 66.25 216 VAL A C 1
ATOM 1765 O O . VAL A 1 216 ? -26.029 -1.215 46.704 1.00 66.25 216 VAL A O 1
ATOM 1768 N N . SER A 1 217 ? -28.030 -1.180 47.705 1.00 67.94 217 SER A N 1
ATOM 1769 C CA . SER A 1 217 ? -28.780 -1.571 46.504 1.00 67.94 217 SER A CA 1
ATOM 1770 C C . SER A 1 217 ? -28.842 -0.455 45.462 1.00 67.94 217 SER A C 1
ATOM 1772 O O . SER A 1 217 ? -28.810 -0.725 44.262 1.00 67.94 217 SER A O 1
ATOM 1774 N N . PHE A 1 218 ? -28.937 0.805 45.902 1.00 65.81 218 PHE A N 1
ATOM 1775 C CA . PHE A 1 218 ? -29.096 1.955 45.008 1.00 65.81 218 PHE A CA 1
ATOM 1776 C C . PHE A 1 218 ? -27.766 2.561 44.542 1.00 65.81 218 PHE A C 1
ATOM 1778 O O . PHE A 1 218 ? -27.713 3.112 43.441 1.00 65.81 218 PHE A O 1
ATOM 1785 N N . LEU A 1 219 ? -26.678 2.428 45.309 1.00 71.00 219 LEU A N 1
ATOM 1786 C CA . LEU A 1 219 ? -25.366 2.981 44.952 1.00 71.00 219 LEU A CA 1
ATOM 1787 C C . LEU A 1 219 ? -24.846 2.473 43.587 1.00 71.00 219 LEU A C 1
ATOM 1789 O O . LEU A 1 219 ? -24.424 3.309 42.789 1.00 71.00 219 LEU A O 1
ATOM 1793 N N . PRO A 1 220 ? -24.930 1.172 43.233 1.00 69.94 220 PRO A N 1
ATOM 1794 C CA . PRO A 1 220 ? -24.511 0.684 41.919 1.00 69.94 220 PRO A CA 1
ATOM 1795 C C . PRO A 1 220 ? -25.345 1.273 40.777 1.00 69.94 220 PRO A C 1
ATOM 1797 O O . PRO A 1 220 ? -24.802 1.594 39.723 1.00 69.94 220 PRO A O 1
ATOM 1800 N N . VAL A 1 221 ? -26.650 1.469 40.995 1.00 69.88 221 VAL A N 1
ATOM 1801 C CA . VAL A 1 221 ? -27.571 2.036 39.997 1.00 69.88 221 VAL A CA 1
ATOM 1802 C C . VAL A 1 221 ? -27.255 3.512 39.748 1.00 69.88 221 VAL A C 1
ATOM 1804 O O . VAL A 1 221 ? -27.168 3.944 38.598 1.00 69.88 221 VAL A O 1
ATOM 1807 N N . VAL A 1 222 ? -27.010 4.280 40.812 1.00 70.88 222 VAL A N 1
ATOM 1808 C CA . VAL A 1 222 ? -26.620 5.696 40.720 1.00 70.88 222 VAL A CA 1
ATOM 1809 C C . VAL A 1 222 ? -25.246 5.839 40.063 1.00 70.88 222 VAL A C 1
ATOM 1811 O O . VAL A 1 222 ? -25.081 6.657 39.158 1.00 70.88 222 VAL A O 1
ATOM 1814 N N . LEU A 1 223 ? -24.273 5.008 40.445 1.00 69.94 223 LEU A N 1
ATOM 1815 C CA . LEU A 1 223 ? -22.938 5.009 39.842 1.00 69.94 223 LEU A CA 1
ATOM 1816 C C . LEU A 1 223 ? -22.972 4.608 38.360 1.00 69.94 223 LEU A C 1
ATOM 1818 O O . LEU A 1 223 ? -22.254 5.199 37.553 1.00 69.94 223 LEU A O 1
ATOM 1822 N N . PHE A 1 224 ? -23.844 3.674 37.973 1.00 71.62 224 PHE A N 1
ATOM 1823 C CA . PHE A 1 224 ? -24.072 3.318 36.573 1.00 71.62 224 PHE A CA 1
ATOM 1824 C C . PHE A 1 224 ? -24.715 4.472 35.784 1.00 71.62 224 PHE A C 1
ATOM 1826 O O . PHE A 1 224 ? -24.284 4.784 34.670 1.00 71.62 224 PHE A O 1
ATOM 1833 N N . GLY A 1 225 ? -25.692 5.170 36.370 1.00 70.62 225 GLY A N 1
ATOM 1834 C CA . GLY A 1 225 ? -26.294 6.374 35.788 1.00 70.62 225 GLY A CA 1
ATOM 1835 C C . GLY A 1 225 ? -25.277 7.501 35.569 1.00 70.62 225 GLY A C 1
ATOM 1836 O O . GLY A 1 225 ? -25.193 8.070 34.482 1.00 70.62 225 GLY A O 1
ATOM 1837 N N . ILE A 1 226 ? -24.429 7.776 36.562 1.00 70.50 226 ILE A N 1
ATOM 1838 C CA . ILE A 1 226 ? -23.360 8.780 36.450 1.00 70.50 226 ILE A CA 1
ATOM 1839 C C . ILE A 1 226 ? -22.326 8.350 35.401 1.00 70.50 226 ILE A C 1
ATOM 1841 O O . ILE A 1 226 ? -21.932 9.156 34.558 1.00 70.50 226 ILE A O 1
ATOM 1845 N N . GLY A 1 227 ? -21.929 7.074 35.394 1.00 63.16 227 GLY A N 1
ATOM 1846 C CA . GLY A 1 227 ? -20.995 6.524 34.413 1.00 63.16 227 GLY A CA 1
ATOM 1847 C C . GLY A 1 227 ? -21.504 6.664 32.977 1.00 63.16 227 GLY A C 1
ATOM 1848 O O . GLY A 1 227 ? -20.778 7.136 32.102 1.00 63.16 227 GLY A O 1
ATOM 1849 N N . THR A 1 228 ? -22.773 6.336 32.731 1.00 65.00 228 THR A N 1
ATOM 1850 C CA . THR A 1 228 ? -23.391 6.475 31.403 1.00 65.00 228 THR A CA 1
ATOM 1851 C C . THR A 1 228 ? -23.554 7.940 30.981 1.00 65.00 228 THR A C 1
ATOM 1853 O O . THR A 1 228 ? -23.261 8.264 29.827 1.00 65.00 228 THR A O 1
ATOM 1856 N N . CYS A 1 229 ? -23.911 8.849 31.896 1.00 59.38 229 CYS A N 1
ATOM 1857 C CA . CYS A 1 229 ? -23.944 10.295 31.632 1.00 59.38 229 CYS A CA 1
ATOM 1858 C C . CYS A 1 229 ? -22.562 10.867 31.278 1.00 59.38 229 CYS A C 1
ATOM 1860 O O . CYS A 1 229 ? -22.433 11.606 30.299 1.00 59.38 229 CYS A O 1
ATOM 1862 N N . LEU A 1 230 ? -21.509 10.486 32.007 1.00 56.41 230 LEU A N 1
ATOM 1863 C CA . LEU A 1 230 ? -20.137 10.935 31.736 1.00 56.41 230 LEU A CA 1
ATOM 1864 C C . LEU A 1 230 ? -19.595 10.407 30.400 1.00 56.41 230 LEU A C 1
ATOM 1866 O O . LEU A 1 230 ? -18.837 11.104 29.725 1.00 56.41 230 LEU A O 1
ATOM 1870 N N . ILE A 1 231 ? -20.007 9.205 29.989 1.00 56.53 231 ILE A N 1
ATOM 1871 C CA . ILE A 1 231 ? -19.675 8.639 28.672 1.00 56.53 231 ILE A CA 1
ATOM 1872 C C . ILE A 1 231 ? -20.409 9.390 27.550 1.00 56.53 231 ILE A C 1
ATOM 1874 O O . ILE A 1 231 ? -19.836 9.604 26.481 1.00 56.53 231 ILE A O 1
ATOM 1878 N N . LYS A 1 232 ? -21.658 9.816 27.779 1.00 47.69 232 LYS A N 1
ATOM 1879 C CA . LYS A 1 232 ? -22.481 10.511 26.776 1.00 47.69 232 LYS A CA 1
ATOM 1880 C C . LYS A 1 232 ? -22.098 11.987 26.604 1.00 47.69 232 LYS A C 1
ATOM 1882 O O . LYS A 1 232 ? -22.173 12.490 25.494 1.00 47.69 232 LYS A O 1
ATOM 1887 N N . SER A 1 233 ? -21.625 12.648 27.664 1.00 40.22 233 SER A N 1
ATOM 1888 C CA . SER A 1 233 ? -21.189 14.058 27.664 1.00 40.22 233 SER A CA 1
ATOM 1889 C C . SER A 1 233 ? -19.853 14.322 26.945 1.00 40.22 233 SER A C 1
ATOM 1891 O O . SER A 1 233 ? -19.506 15.483 26.740 1.00 40.22 233 SER A O 1
ATOM 1893 N N . LYS A 1 234 ? -19.073 13.286 26.608 1.00 42.41 234 LYS A N 1
ATOM 1894 C CA . LYS A 1 234 ? -17.738 13.413 25.983 1.00 42.41 234 LYS A CA 1
ATOM 1895 C C . LYS A 1 234 ? -17.689 13.014 24.499 1.00 42.41 234 LYS A C 1
ATOM 1897 O O . LYS A 1 234 ? -16.595 12.941 23.938 1.00 42.41 234 LYS A O 1
ATOM 1902 N N . LYS A 1 235 ? -18.840 12.739 23.882 1.00 40.69 235 LYS A N 1
ATOM 1903 C CA . LYS A 1 235 ? -18.998 12.556 22.430 1.00 40.69 235 LYS A CA 1
ATOM 1904 C C . LYS A 1 235 ? -19.526 13.834 21.798 1.00 40.69 235 LYS A C 1
ATOM 1906 O O . LYS A 1 235 ? -19.054 14.140 20.680 1.00 40.69 235 LYS A O 1
#

Organism: NCBI:txid1974849

pLDDT: mean 72.42, std 17.72, range [31.89, 96.38]

Secondary structure (DSSP, 8-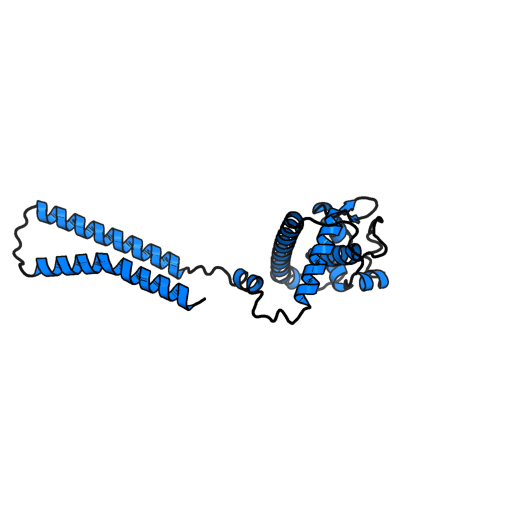state):
-PPPSSPPPHHHHHHHHHHHHHHHHHHHHHHHHHHHHTTTTSTT-SS-------HHHHHHHHHHHHTT-TTTTSPBPTTTT-TT-HHHHHHTT--HHHHHHH-HHHHHHHHHHTTSEEESSSEEE-HHHHHHHHHHHHHHHHHH-TTS-TTS-TTTTTTTS-----HHHHHHHHHHHHHHHHHHHHHHHHHHHHHTT-----TTHHHHHHHHHHHHHHHHHHHHHHHHHHHHTT-